Protein AF-A0A0F9C5R6-F1 (afdb_monomer)

pLDDT: mean 73.9, std 24.66, range [28.05, 98.75]

Radius of gyration: 18.44 Å; Cα contacts (8 Å, |Δi|>4): 341; chains: 1; bounding box: 48×43×57 Å

Structure (mmCIF, N/CA/C/O backbone):
data_AF-A0A0F9C5R6-F1
#
_entry.id   AF-A0A0F9C5R6-F1
#
loop_
_atom_site.group_PDB
_atom_site.id
_atom_site.type_symbol
_atom_site.label_atom_id
_atom_site.label_alt_id
_atom_site.label_comp_id
_atom_site.label_asym_id
_atom_site.label_entity_id
_atom_site.label_seq_id
_atom_site.pdbx_PDB_ins_code
_atom_site.Cartn_x
_atom_site.Cartn_y
_atom_site.Cartn_z
_atom_site.occupancy
_atom_site.B_iso_or_equiv
_atom_site.auth_seq_id
_atom_site.auth_comp_id
_atom_site.auth_asym_id
_atom_site.auth_atom_id
_atom_site.pdbx_PDB_model_num
ATOM 1 N N . MET A 1 1 ? -28.973 -25.805 12.019 1.00 33.94 1 MET A N 1
ATOM 2 C CA . MET A 1 1 ? -27.815 -26.012 11.126 1.00 33.94 1 MET A CA 1
ATOM 3 C C . MET A 1 1 ? -27.566 -24.690 10.442 1.00 33.94 1 MET A C 1
ATOM 5 O O . MET A 1 1 ? -28.522 -24.103 9.955 1.00 33.94 1 MET A O 1
ATOM 9 N N . GLU A 1 2 ? -26.349 -24.189 10.612 1.00 31.50 2 GLU A N 1
ATOM 10 C CA . GLU A 1 2 ? -25.954 -22.779 10.543 1.00 31.50 2 GLU A CA 1
ATOM 11 C C . GLU A 1 2 ? -26.221 -22.129 9.183 1.00 31.50 2 GLU A C 1
ATOM 13 O O . GLU A 1 2 ? -25.795 -22.620 8.142 1.00 31.50 2 GLU A O 1
ATOM 18 N N . SER A 1 3 ? -26.946 -21.013 9.240 1.00 28.05 3 SER A N 1
ATOM 19 C CA . SER A 1 3 ? -27.179 -20.069 8.156 1.00 28.05 3 SER A CA 1
ATOM 20 C C . SER A 1 3 ? -25.939 -19.206 7.941 1.00 28.05 3 SER A C 1
ATOM 22 O O . SER A 1 3 ? -25.400 -18.640 8.894 1.00 28.05 3 SER A O 1
ATOM 24 N N . ASP A 1 4 ? -25.520 -19.110 6.686 1.00 31.22 4 ASP A N 1
ATOM 25 C CA . ASP A 1 4 ? -24.384 -18.336 6.200 1.00 31.22 4 ASP A CA 1
ATOM 26 C C . ASP A 1 4 ? -24.541 -16.846 6.571 1.00 31.22 4 ASP A C 1
ATOM 28 O O . ASP A 1 4 ? -25.417 -16.149 6.062 1.00 31.22 4 ASP A O 1
ATOM 32 N N . LEU A 1 5 ? -23.719 -16.364 7.509 1.00 30.31 5 LEU A N 1
ATOM 33 C CA . LEU A 1 5 ? -23.790 -15.019 8.108 1.00 30.31 5 LEU A CA 1
ATOM 34 C C . LEU A 1 5 ? -23.382 -13.880 7.150 1.00 30.31 5 LEU A C 1
ATOM 36 O O . LEU A 1 5 ? -23.316 -12.728 7.569 1.00 30.31 5 LEU A O 1
ATOM 40 N N . TRP A 1 6 ? -23.104 -14.176 5.877 1.00 30.22 6 TRP A N 1
ATOM 41 C CA . TRP A 1 6 ? -22.517 -13.219 4.928 1.00 30.22 6 TRP A CA 1
ATOM 42 C C . TRP A 1 6 ? -23.307 -13.029 3.627 1.00 30.22 6 TRP A C 1
ATOM 44 O O . TRP A 1 6 ? -22.859 -12.294 2.748 1.00 30.22 6 TRP A O 1
ATOM 54 N N . ALA A 1 7 ? -24.490 -13.632 3.497 1.00 30.77 7 ALA A N 1
ATOM 55 C CA . ALA A 1 7 ? -25.357 -13.447 2.337 1.00 30.77 7 ALA A CA 1
ATOM 56 C C . ALA A 1 7 ? -26.602 -12.633 2.719 1.00 30.77 7 ALA A C 1
ATOM 58 O O . ALA A 1 7 ? -27.599 -13.183 3.180 1.00 30.77 7 ALA A O 1
ATOM 59 N N . ARG A 1 8 ? -26.561 -11.312 2.507 1.00 31.97 8 ARG A N 1
ATOM 60 C CA . ARG A 1 8 ? -27.783 -10.505 2.367 1.00 31.97 8 ARG A CA 1
ATOM 61 C C . ARG A 1 8 ? -27.918 -10.066 0.913 1.00 31.97 8 ARG A C 1
ATOM 63 O O . ARG A 1 8 ? -27.053 -9.372 0.379 1.00 31.97 8 ARG A O 1
ATOM 70 N N . GLU A 1 9 ? -28.967 -10.549 0.255 1.00 32.72 9 GLU A N 1
ATOM 71 C CA . GLU A 1 9 ? -29.261 -10.308 -1.164 1.00 32.72 9 GLU A CA 1
ATOM 72 C C . GLU A 1 9 ? -29.996 -8.978 -1.423 1.00 32.72 9 GLU A C 1
ATOM 74 O O . GLU A 1 9 ? -30.265 -8.652 -2.574 1.00 32.72 9 GLU A O 1
ATOM 79 N N . ASP A 1 10 ? -30.256 -8.175 -0.392 1.00 34.34 10 ASP A N 1
ATOM 80 C CA . ASP A 1 10 ? -31.165 -7.022 -0.419 1.00 34.34 10 ASP A CA 1
ATOM 81 C C . ASP A 1 10 ? -30.530 -5.684 0.028 1.00 34.34 10 ASP A C 1
ATOM 83 O O . ASP A 1 10 ? -31.220 -4.780 0.493 1.00 34.34 10 ASP A O 1
ATOM 87 N N . TRP A 1 11 ? -29.212 -5.510 -0.119 1.00 35.84 11 TRP A N 1
ATOM 88 C CA . TRP A 1 11 ? -28.539 -4.274 0.309 1.00 35.84 11 TRP A CA 1
ATOM 89 C C . TRP A 1 11 ? -28.773 -3.082 -0.648 1.00 35.84 11 TRP A C 1
ATOM 91 O O . TRP A 1 11 ? -28.330 -3.113 -1.796 1.00 35.84 11 TRP A O 1
ATOM 101 N N . THR A 1 12 ? -29.413 -2.005 -0.159 1.00 36.75 12 THR A N 1
ATOM 102 C CA . THR A 1 12 ? -29.768 -0.791 -0.935 1.00 36.75 12 THR A CA 1
ATOM 103 C C . THR A 1 12 ? -29.296 0.546 -0.301 1.00 36.75 12 THR A C 1
ATOM 105 O O . THR A 1 12 ? -30.108 1.447 -0.095 1.00 36.75 12 THR A O 1
ATOM 108 N N . GLY A 1 13 ? -27.986 0.705 -0.017 1.00 28.62 13 GLY A N 1
ATOM 109 C CA . GLY A 1 13 ? -27.303 1.988 0.336 1.00 28.62 13 GLY A CA 1
ATOM 110 C C . GLY A 1 13 ? -26.580 2.000 1.705 1.00 28.62 13 GLY A C 1
ATOM 111 O O . GLY A 1 13 ? -26.783 1.085 2.496 1.00 28.62 13 GLY A O 1
ATOM 112 N N . SER A 1 14 ? -25.733 2.965 2.113 1.00 36.50 14 SER A N 1
ATOM 113 C CA . SER A 1 14 ? -24.687 3.770 1.440 1.00 36.50 14 SER A CA 1
ATOM 114 C C . SER A 1 14 ? -23.377 3.586 2.251 1.00 36.50 14 SER A C 1
ATOM 116 O O . SER A 1 14 ? -23.425 3.367 3.462 1.00 36.50 14 SER A O 1
ATOM 118 N N . LEU A 1 15 ? -22.201 3.609 1.609 1.00 42.50 15 LEU A N 1
ATOM 119 C CA . LEU A 1 15 ? -20.919 3.171 2.198 1.00 42.50 15 LEU A CA 1
ATOM 120 C C . LEU A 1 15 ? -19.967 4.362 2.466 1.00 42.50 15 LEU A C 1
ATOM 122 O O . LEU A 1 15 ? -18.813 4.321 2.048 1.00 42.50 15 LEU A O 1
ATOM 126 N N . TRP A 1 16 ? -20.461 5.377 3.197 1.00 41.09 16 TRP A N 1
ATOM 127 C CA . TRP A 1 16 ? -19.772 6.613 3.656 1.00 41.09 16 TRP A CA 1
ATOM 128 C C . TRP A 1 16 ? -19.914 7.849 2.734 1.00 41.09 16 TRP A C 1
ATOM 130 O O . TRP A 1 16 ? -18.952 8.216 2.075 1.00 41.09 16 TRP A O 1
ATOM 140 N N . GLU A 1 17 ? -21.129 8.432 2.752 1.00 39.88 17 GLU A N 1
ATOM 141 C CA . GLU A 1 17 ? -21.649 9.742 2.261 1.00 39.88 17 GLU A CA 1
ATOM 142 C C . GLU A 1 17 ? -21.000 10.442 1.044 1.00 39.88 17 GLU A C 1
ATOM 144 O O . GLU A 1 17 ? -19.856 10.875 1.099 1.00 39.88 17 GLU A O 1
ATOM 149 N N . GLU A 1 18 ? -21.832 10.586 -0.004 1.00 41.97 18 GLU A N 1
ATOM 150 C CA . GLU A 1 18 ? -21.818 11.533 -1.141 1.00 41.97 18 GLU A CA 1
ATOM 151 C C . GLU A 1 18 ? -20.448 12.081 -1.578 1.00 41.97 18 GLU A C 1
ATOM 153 O O . GLU A 1 18 ? -20.203 13.283 -1.595 1.00 41.97 18 GLU A O 1
ATOM 158 N N . ASP A 1 19 ? -19.559 11.188 -2.021 1.00 41.94 19 ASP A N 1
ATOM 159 C CA . ASP A 1 19 ? -18.579 11.578 -3.033 1.00 41.94 19 ASP A CA 1
ATOM 160 C C . ASP A 1 19 ? -19.377 11.817 -4.331 1.00 41.94 19 ASP A C 1
ATOM 162 O O . ASP A 1 19 ? -19.822 10.849 -4.959 1.00 41.94 19 ASP A O 1
ATOM 166 N N . ASP A 1 20 ? -19.610 13.087 -4.688 1.00 41.38 20 ASP A N 1
ATOM 167 C CA . ASP A 1 20 ? -20.196 13.502 -5.968 1.00 41.38 20 ASP A CA 1
ATOM 168 C C . ASP A 1 20 ? -19.538 12.708 -7.101 1.00 41.38 20 ASP A C 1
ATOM 170 O O . ASP A 1 20 ? -18.356 12.877 -7.417 1.00 41.38 20 ASP A O 1
ATOM 174 N N . VAL A 1 21 ? -20.301 11.785 -7.684 1.00 42.06 21 VAL A N 1
ATOM 175 C CA . VAL A 1 21 ? -19.880 11.034 -8.862 1.00 42.06 21 VAL A CA 1
ATOM 176 C C . VAL A 1 21 ? -19.715 12.065 -9.977 1.00 42.06 21 VAL A C 1
ATOM 178 O O . VAL A 1 21 ? -20.698 12.734 -10.300 1.00 42.06 21 VAL A O 1
ATOM 181 N N . PRO A 1 22 ? -18.520 12.232 -10.574 1.00 40.84 22 PRO A N 1
ATOM 182 C CA . PRO A 1 22 ? -18.369 13.130 -11.708 1.00 40.84 22 PRO A CA 1
ATOM 183 C C . PRO A 1 22 ? -19.361 12.728 -12.804 1.00 40.84 22 PRO A C 1
ATOM 185 O O . PRO A 1 22 ? -19.425 11.549 -13.171 1.00 40.84 22 PRO A O 1
ATOM 188 N N . GLU A 1 23 ? -20.143 13.688 -13.307 1.00 38.47 23 GLU A N 1
ATOM 189 C CA . GLU A 1 23 ? -21.054 13.466 -14.434 1.00 38.47 23 GLU A CA 1
ATOM 190 C C . GLU A 1 23 ? -20.265 12.849 -15.603 1.00 38.47 23 GLU A C 1
ATOM 192 O O . GLU A 1 23 ? -19.333 13.462 -16.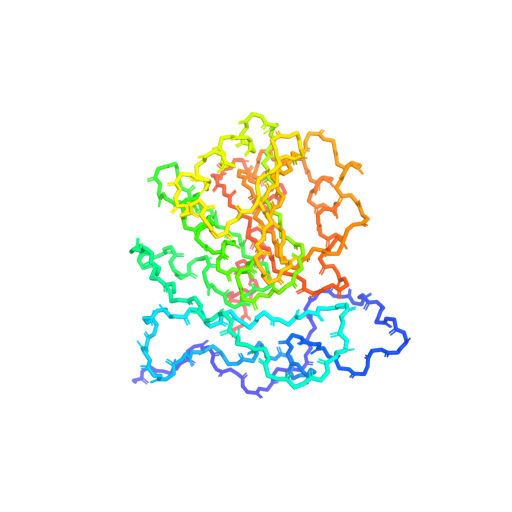122 1.00 38.47 23 GLU A O 1
ATOM 197 N N . GLY A 1 24 ? -20.605 11.612 -15.990 1.00 44.66 24 GLY A N 1
ATOM 198 C CA . GLY A 1 24 ? -19.985 10.913 -17.125 1.00 44.66 24 GLY A CA 1
ATOM 199 C C . GLY A 1 24 ? -19.494 9.482 -16.872 1.00 44.66 24 GLY A C 1
ATOM 200 O O . GLY A 1 24 ? -19.136 8.804 -17.831 1.00 44.66 24 GLY A O 1
ATOM 201 N N . PHE A 1 25 ? -19.502 8.980 -15.632 1.00 41.34 25 PHE A N 1
ATOM 202 C CA . PHE A 1 25 ? -19.203 7.568 -15.340 1.00 41.34 25 PHE A CA 1
ATOM 203 C C . PHE A 1 25 ? -20.489 6.773 -15.069 1.00 41.34 25 PHE A C 1
ATOM 205 O O . PHE A 1 25 ? -20.975 6.734 -13.940 1.00 41.34 25 PHE A O 1
ATOM 212 N N . GLU A 1 26 ? -21.039 6.124 -16.100 1.00 47.56 26 GLU A N 1
ATOM 213 C CA . GLU A 1 26 ? -22.299 5.367 -15.992 1.00 47.56 26 GLU A CA 1
ATOM 214 C C . GLU A 1 26 ? -22.159 4.049 -15.199 1.00 47.56 26 GLU A C 1
ATOM 216 O O . GLU A 1 26 ? -23.130 3.604 -14.586 1.00 47.56 26 GLU A O 1
ATOM 221 N N . THR A 1 27 ? -20.960 3.445 -15.117 1.00 47.03 27 THR A N 1
ATOM 222 C CA . THR A 1 27 ? -20.707 2.219 -14.330 1.00 47.03 27 THR A CA 1
ATOM 223 C C . THR A 1 27 ? -19.301 2.164 -13.704 1.00 47.03 27 THR A C 1
ATOM 225 O O . THR A 1 27 ? -18.331 2.758 -14.169 1.00 47.03 27 THR A O 1
ATOM 228 N N . CYS A 1 28 ? -19.177 1.450 -12.579 1.00 41.69 28 CYS A N 1
ATOM 229 C CA . CYS A 1 28 ? -17.911 1.248 -11.864 1.00 41.69 28 CYS A CA 1
ATOM 230 C C . CYS A 1 28 ? -17.023 0.217 -12.571 1.00 41.69 28 CYS A C 1
ATOM 232 O O . CYS A 1 28 ? -17.370 -0.954 -12.537 1.00 41.69 28 CYS A O 1
ATOM 234 N N . VAL A 1 29 ? -15.832 0.566 -13.062 1.00 43.31 29 VAL A N 1
ATOM 235 C CA . VAL A 1 29 ? -14.927 -0.396 -13.745 1.00 43.31 29 VAL A CA 1
ATOM 236 C C . VAL A 1 29 ? -14.467 -1.592 -12.889 1.00 43.31 29 VAL A C 1
ATOM 238 O O . VAL A 1 29 ? -13.982 -2.587 -13.414 1.00 43.31 29 VAL A O 1
ATOM 241 N N . VAL A 1 30 ? -14.618 -1.518 -11.561 1.00 39.62 30 VAL A N 1
ATOM 242 C CA . VAL A 1 30 ? -14.194 -2.569 -10.613 1.00 39.62 30 VAL A CA 1
ATOM 243 C C . VAL A 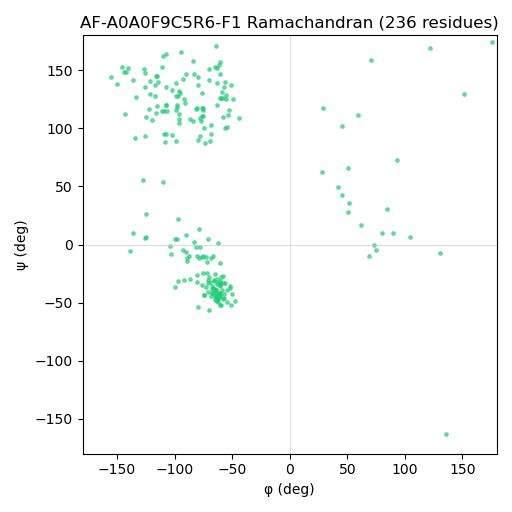1 30 ? -15.314 -3.572 -10.305 1.00 39.62 30 VAL A C 1
ATOM 245 O O . VAL A 1 30 ? -15.046 -4.739 -10.017 1.00 39.62 30 VAL A O 1
ATOM 248 N N . CYS A 1 31 ? -16.574 -3.133 -10.336 1.00 43.38 31 CYS A N 1
ATOM 249 C CA . CYS A 1 31 ? -17.739 -3.982 -10.055 1.00 43.38 31 CYS A CA 1
ATOM 250 C C . CYS A 1 31 ? -18.783 -3.997 -11.178 1.00 43.38 31 CYS A C 1
ATOM 252 O O . CYS A 1 31 ? -19.868 -4.528 -10.978 1.00 43.38 31 CYS A O 1
ATOM 254 N N . ASP A 1 32 ? -18.489 -3.373 -12.314 1.00 46.94 32 ASP A N 1
ATOM 255 C CA . ASP A 1 32 ? -19.406 -3.082 -13.421 1.00 46.94 32 ASP A CA 1
ATOM 256 C C . ASP A 1 32 ? -20.769 -2.518 -12.970 1.00 46.94 32 ASP A C 1
ATOM 258 O O . ASP A 1 32 ? -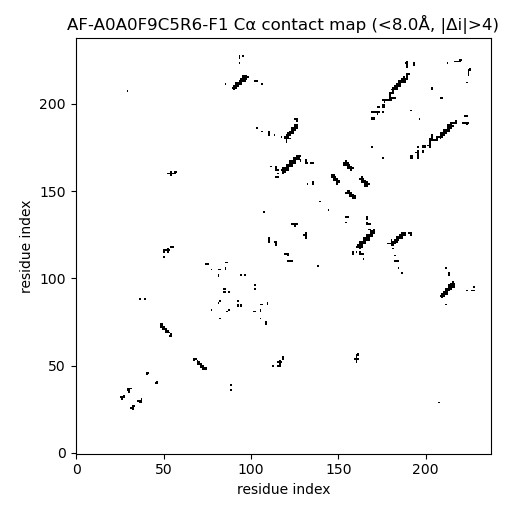21.838 -2.959 -13.371 1.00 46.94 32 ASP A O 1
ATOM 262 N N . GLY A 1 33 ? -20.751 -1.597 -12.002 1.00 40.88 33 GLY A N 1
ATOM 263 C CA . GLY A 1 33 ? -21.975 -0.997 -11.447 1.00 40.88 33 GLY A CA 1
ATOM 264 C C . GLY A 1 33 ? -22.813 -1.906 -10.533 1.00 40.88 33 GLY A C 1
ATOM 265 O O . GLY A 1 33 ? -23.797 -1.444 -9.966 1.00 40.88 33 GLY A O 1
ATOM 266 N N . THR A 1 34 ? -22.406 -3.157 -10.296 1.00 46.41 34 THR A N 1
ATOM 267 C CA . THR A 1 34 ? -23.175 -4.120 -9.476 1.00 46.41 34 THR A CA 1
ATOM 268 C C . THR A 1 34 ? -23.044 -3.923 -7.962 1.00 46.41 34 THR A C 1
ATOM 270 O O . THR A 1 34 ? -23.735 -4.579 -7.185 1.00 46.41 34 THR A O 1
ATOM 273 N N . GLY A 1 35 ? -22.103 -3.090 -7.506 1.00 36.03 35 GLY A N 1
ATOM 274 C CA . GLY A 1 35 ? -21.791 -2.926 -6.079 1.00 36.03 35 GLY A CA 1
ATOM 275 C C . GLY A 1 35 ? -21.117 -4.141 -5.416 1.00 36.03 35 GLY A C 1
ATOM 276 O O . GLY A 1 35 ? -20.597 -4.013 -4.309 1.00 36.03 35 GLY A O 1
ATOM 277 N N . ARG A 1 36 ? -21.041 -5.298 -6.089 1.00 35.41 36 ARG A N 1
ATOM 278 C CA . ARG A 1 36 ? -20.282 -6.480 -5.658 1.00 35.41 36 ARG A CA 1
ATOM 279 C C . ARG A 1 36 ? -18.951 -6.506 -6.402 1.00 35.41 36 ARG A C 1
ATOM 281 O O . ARG A 1 36 ? -18.938 -6.440 -7.625 1.00 35.41 36 ARG A O 1
ATOM 288 N N . LEU A 1 37 ? -17.821 -6.632 -5.699 1.00 37.22 37 LEU A N 1
ATOM 289 C CA . LEU A 1 37 ? -16.572 -7.026 -6.367 1.00 37.22 37 LEU A CA 1
ATOM 290 C C . LEU A 1 37 ? -16.868 -8.262 -7.218 1.00 37.22 37 LEU A C 1
ATOM 292 O O . LEU A 1 37 ? -17.423 -9.227 -6.689 1.00 37.22 37 LEU A O 1
ATOM 296 N N . LEU A 1 38 ? -16.552 -8.199 -8.515 1.00 40.44 38 LEU A N 1
ATOM 297 C CA . LEU A 1 38 ? -16.816 -9.279 -9.462 1.00 40.44 38 LEU A CA 1
ATOM 298 C C . LEU A 1 38 ? -16.181 -10.577 -8.924 1.00 40.44 38 LEU A C 1
ATOM 300 O O . LEU A 1 38 ? -14.970 -10.762 -8.955 1.00 40.44 38 LEU A O 1
ATOM 304 N N . ALA A 1 39 ? -17.048 -11.415 -8.349 1.00 42.88 39 ALA A N 1
ATOM 305 C CA . ALA A 1 39 ? -16.859 -12.760 -7.811 1.00 42.88 39 ALA A CA 1
ATOM 306 C C . ALA A 1 39 ? -15.623 -13.022 -6.916 1.00 42.88 39 ALA A C 1
ATOM 308 O O . ALA A 1 39 ? -14.528 -13.367 -7.363 1.00 42.88 39 ALA A O 1
ATOM 309 N N . ALA A 1 40 ? -15.860 -13.057 -5.602 1.00 45.84 40 ALA A N 1
ATOM 310 C CA . ALA A 1 40 ? -15.007 -13.747 -4.640 1.00 45.84 40 ALA A CA 1
ATOM 311 C C . ALA A 1 40 ? -15.167 -15.286 -4.740 1.00 45.84 40 ALA A C 1
ATOM 313 O O . ALA A 1 40 ? -15.984 -15.863 -4.038 1.00 45.84 40 ALA A O 1
ATOM 314 N N . GLN A 1 41 ? -14.392 -15.932 -5.624 1.00 37.16 41 GLN A N 1
ATOM 315 C CA . GLN A 1 41 ? -13.743 -17.264 -5.517 1.00 37.16 41 GLN A CA 1
ATOM 316 C C . GLN A 1 41 ? -13.568 -17.904 -6.901 1.00 37.16 41 GLN A C 1
ATOM 318 O O . GLN A 1 41 ? -14.519 -18.069 -7.655 1.00 37.16 41 GLN A O 1
ATOM 323 N N . CYS A 1 42 ? -12.347 -18.359 -7.205 1.00 33.66 42 CYS A N 1
ATOM 324 C CA . CYS A 1 42 ? -12.083 -19.203 -8.368 1.00 33.66 42 CYS A CA 1
ATOM 325 C C . CYS A 1 42 ? -12.586 -20.642 -8.102 1.00 33.66 42 CYS A C 1
ATOM 327 O O . CYS A 1 42 ? -12.016 -21.331 -7.244 1.00 33.66 42 CYS A O 1
ATOM 329 N N . PRO A 1 43 ? -13.583 -21.150 -8.851 1.00 33.78 43 PRO A N 1
ATOM 330 C CA . PRO A 1 43 ? -14.111 -22.508 -8.679 1.00 33.78 43 PRO A CA 1
ATOM 331 C C . PRO A 1 43 ? -13.149 -23.590 -9.193 1.00 33.78 43 PRO A C 1
ATOM 333 O O . PRO A 1 43 ? -13.329 -24.771 -8.916 1.00 33.78 43 PRO A O 1
ATOM 336 N N . MET A 1 44 ? -12.101 -23.189 -9.912 1.00 28.33 44 MET A N 1
ATOM 337 C CA . MET A 1 44 ? -11.137 -24.095 -10.530 1.00 28.33 44 MET A CA 1
ATOM 338 C C . MET A 1 44 ? -9.959 -24.450 -9.608 1.00 28.33 44 MET A C 1
ATOM 340 O O . MET A 1 44 ? -9.216 -25.378 -9.908 1.00 28.33 44 MET A O 1
ATOM 344 N N . CYS A 1 45 ? -9.781 -23.751 -8.478 1.00 37.34 45 CYS A N 1
ATOM 345 C CA . CYS A 1 45 ? -8.671 -24.032 -7.559 1.00 37.34 45 CYS A CA 1
ATOM 346 C C . CYS A 1 45 ? -9.007 -23.986 -6.056 1.00 37.34 45 CYS A C 1
ATOM 348 O O . CYS A 1 45 ? -8.134 -24.276 -5.241 1.00 37.34 45 CYS A O 1
ATOM 350 N N . ARG A 1 46 ? -10.224 -23.588 -5.651 1.00 41.97 46 ARG A N 1
ATOM 351 C CA . ARG A 1 46 ? -10.598 -23.352 -4.234 1.00 41.97 46 ARG A CA 1
ATOM 352 C C . ARG A 1 46 ? -9.623 -22.440 -3.457 1.00 41.97 46 ARG A C 1
ATOM 354 O O . ARG A 1 46 ? -9.488 -22.570 -2.245 1.00 41.97 46 ARG A O 1
ATOM 361 N N . GLY A 1 47 ? -8.923 -21.529 -4.138 1.00 41.62 47 GLY A N 1
ATOM 362 C CA . GLY A 1 47 ? -7.944 -20.618 -3.523 1.00 41.62 47 GLY A CA 1
ATOM 363 C C . GLY A 1 47 ? -6.465 -20.957 -3.760 1.00 41.62 47 GLY A C 1
ATOM 364 O O . GLY A 1 47 ? -5.598 -20.275 -3.215 1.00 41.62 47 GLY A O 1
ATOM 365 N N . TRP A 1 48 ? -6.142 -21.947 -4.595 1.00 33.91 48 TRP A N 1
ATOM 366 C CA . TRP A 1 48 ? -4.769 -22.193 -5.054 1.00 33.91 48 TRP A CA 1
ATOM 367 C C . TRP A 1 48 ? -4.412 -21.224 -6.188 1.00 33.91 48 TRP A C 1
ATOM 369 O O . TRP A 1 48 ? -4.712 -21.449 -7.358 1.00 33.91 48 TRP A O 1
ATOM 379 N N . GLY A 1 49 ? -3.871 -20.072 -5.794 1.00 38.22 49 GLY A N 1
ATOM 380 C CA . GLY A 1 49 ? -3.640 -18.913 -6.649 1.00 38.22 49 GLY A CA 1
ATOM 381 C C . GLY A 1 49 ? -2.808 -19.196 -7.900 1.00 38.22 49 GLY A C 1
ATOM 382 O O . GLY A 1 49 ? -1.664 -19.632 -7.818 1.00 38.22 49 GLY A O 1
ATOM 383 N N . VAL A 1 50 ? -3.390 -18.835 -9.039 1.00 32.47 50 VAL A N 1
ATOM 384 C CA . VAL A 1 50 ? -2.696 -18.405 -10.253 1.00 32.47 50 VAL A CA 1
ATOM 385 C C . VAL A 1 50 ? -3.289 -17.040 -10.578 1.00 32.47 50 VAL A C 1
ATOM 387 O O . VAL A 1 50 ? -4.465 -16.942 -10.925 1.00 32.47 50 VAL A O 1
ATOM 390 N N . ALA A 1 51 ? -2.510 -15.974 -10.400 1.00 38.34 51 ALA A N 1
ATOM 391 C CA . ALA A 1 51 ? -2.875 -14.666 -10.926 1.00 38.34 51 ALA A CA 1
ATOM 392 C C . ALA A 1 51 ? -2.585 -14.694 -12.431 1.00 38.34 51 ALA A C 1
ATOM 394 O O . ALA A 1 51 ? -1.423 -14.705 -12.832 1.00 38.34 51 ALA A O 1
ATOM 395 N N . ARG A 1 52 ? -3.625 -14.769 -13.271 1.00 34.53 52 ARG A N 1
ATOM 396 C CA . ARG A 1 52 ? -3.482 -14.468 -14.700 1.00 34.53 52 ARG A CA 1
ATOM 397 C C . ARG A 1 52 ? -3.361 -12.951 -14.818 1.00 34.53 52 ARG A C 1
ATOM 399 O O . ARG A 1 52 ? -4.354 -12.246 -14.701 1.00 34.53 52 ARG A O 1
ATOM 406 N N . ALA A 1 53 ? -2.135 -12.475 -14.976 1.00 38.53 53 ALA A N 1
ATOM 407 C CA . ALA A 1 53 ? -1.852 -11.106 -15.367 1.00 38.53 53 ALA A CA 1
ATOM 408 C C . ALA A 1 53 ? -2.138 -10.971 -16.867 1.00 38.53 53 ALA A C 1
ATOM 410 O O . ALA A 1 53 ? -1.427 -11.572 -17.673 1.00 38.53 53 ALA A O 1
ATOM 411 N N . THR A 1 54 ? -3.183 -10.239 -17.250 1.00 34.50 54 THR A N 1
ATOM 412 C CA . THR A 1 54 ? -3.323 -9.766 -18.631 1.00 34.50 54 THR A CA 1
ATOM 413 C C . THR A 1 54 ? -2.455 -8.517 -18.753 1.00 34.50 54 THR A C 1
ATOM 415 O O . THR A 1 54 ? -2.644 -7.549 -18.018 1.00 34.50 54 THR A O 1
ATOM 418 N N . VAL A 1 55 ? -1.438 -8.583 -19.607 1.00 37.28 55 VAL A N 1
ATOM 419 C CA . VAL A 1 55 ? -0.669 -7.420 -20.056 1.00 37.28 55 VAL A CA 1
ATOM 420 C C . VAL A 1 55 ? -1.559 -6.754 -21.102 1.00 37.28 55 VAL A C 1
ATOM 422 O O . VAL A 1 55 ? -1.583 -7.219 -22.233 1.00 37.28 55 VAL A O 1
ATOM 425 N N . ASP A 1 56 ? -2.378 -5.783 -20.702 1.00 32.34 56 ASP A N 1
ATOM 426 C CA . ASP A 1 56 ? -3.059 -4.919 -21.670 1.00 32.34 56 ASP A CA 1
ATOM 427 C C . ASP A 1 56 ? -2.260 -3.619 -21.763 1.00 32.34 56 ASP A C 1
ATOM 429 O O . ASP A 1 56 ? -2.112 -2.881 -20.782 1.00 32.34 56 ASP A O 1
ATOM 433 N N . ASP A 1 57 ? -1.709 -3.374 -22.948 1.00 34.03 57 ASP A N 1
ATOM 434 C CA . ASP A 1 57 ? -0.983 -2.163 -23.295 1.00 34.03 57 ASP A CA 1
ATOM 435 C C . ASP A 1 57 ? -1.945 -0.978 -23.341 1.00 34.03 57 ASP A C 1
ATOM 437 O O . ASP A 1 57 ? -2.591 -0.682 -24.344 1.00 34.03 57 ASP A O 1
ATOM 441 N N . PHE A 1 58 ? -2.017 -0.256 -22.226 1.00 39.50 58 PHE A N 1
ATOM 442 C CA . PHE A 1 58 ? -2.870 0.919 -22.040 1.00 39.50 58 PHE A CA 1
ATOM 443 C C . PHE A 1 58 ? -2.549 2.096 -22.995 1.00 39.50 58 PHE A C 1
ATOM 445 O O . PHE A 1 58 ? -3.210 3.127 -22.928 1.00 39.50 58 PHE A O 1
ATOM 452 N N . TRP A 1 59 ? -1.574 1.972 -23.908 1.00 33.75 59 TRP A N 1
ATOM 453 C CA . TRP A 1 59 ? -1.225 3.034 -24.861 1.00 33.75 59 TRP A CA 1
ATOM 454 C C . TRP A 1 59 ? -0.978 2.630 -26.318 1.00 33.75 59 TRP A C 1
ATOM 456 O O . TRP A 1 59 ? -0.554 3.507 -27.069 1.00 33.75 59 TRP A O 1
ATOM 466 N N . GLN A 1 60 ? -1.255 1.405 -26.783 1.00 33.69 60 GLN A N 1
ATOM 467 C CA . GLN A 1 60 ? -1.164 1.116 -28.227 1.00 33.69 60 GLN A CA 1
ATOM 468 C C . GLN A 1 60 ? -2.252 0.151 -28.697 1.00 33.69 60 GLN A C 1
ATOM 470 O O . GLN A 1 60 ? -2.253 -1.029 -28.378 1.00 33.69 60 GLN A O 1
ATOM 475 N N . ALA A 1 61 ? -3.169 0.674 -29.512 1.00 41.59 61 ALA A N 1
ATOM 476 C CA . ALA A 1 61 ? -3.886 -0.143 -30.473 1.00 41.59 61 ALA A CA 1
ATOM 477 C C . ALA A 1 61 ? -2.930 -0.429 -31.640 1.00 41.59 61 ALA A C 1
ATOM 479 O O . ALA A 1 61 ? -2.600 0.482 -32.400 1.00 41.59 61 ALA A O 1
ATOM 480 N N . SER A 1 62 ? -2.499 -1.677 -31.786 1.00 34.94 62 SER A N 1
ATOM 481 C CA . SER A 1 62 ? -2.046 -2.203 -33.071 1.00 34.94 62 SER A CA 1
ATOM 482 C C . SER A 1 62 ? -2.321 -3.696 -33.156 1.00 34.94 62 SER A C 1
ATOM 484 O O . SER A 1 62 ? -2.170 -4.432 -32.185 1.00 34.94 62 SER A O 1
ATOM 486 N N . ASP A 1 63 ? -2.788 -4.077 -34.336 1.00 37.00 63 ASP A N 1
ATOM 487 C CA . ASP A 1 63 ? -3.316 -5.374 -34.718 1.00 37.00 63 ASP A CA 1
ATOM 488 C C . ASP A 1 63 ? -2.327 -6.548 -34.605 1.00 37.00 63 ASP A C 1
ATOM 490 O O . ASP A 1 63 ? -1.121 -6.393 -34.766 1.00 37.00 63 ASP A O 1
ATOM 494 N N . GLU A 1 64 ? -2.935 -7.726 -34.424 1.00 45.06 64 GLU A N 1
ATOM 495 C CA . GLU A 1 64 ? -2.497 -9.070 -34.827 1.00 45.06 64 GLU A CA 1
ATOM 496 C C . GLU A 1 64 ? -1.153 -9.618 -34.283 1.00 45.06 64 GLU A C 1
ATOM 498 O O . GLU A 1 64 ? -0.059 -9.280 -34.718 1.00 45.06 64 GLU A O 1
ATOM 503 N N . ASP A 1 65 ? -1.300 -10.638 -33.422 1.00 41.62 65 ASP A N 1
ATOM 504 C CA . ASP A 1 65 ? -0.320 -11.701 -33.126 1.00 41.62 65 ASP A CA 1
ATOM 505 C C . ASP A 1 65 ? 0.779 -11.440 -32.071 1.00 41.62 65 ASP A C 1
ATOM 507 O O . ASP A 1 65 ? 1.850 -12.049 -32.095 1.00 41.62 65 ASP A O 1
ATOM 511 N N . GLU A 1 66 ? 0.504 -10.620 -31.051 1.00 41.38 66 GLU A N 1
ATOM 512 C CA . GLU A 1 66 ? 1.392 -10.529 -29.885 1.00 41.38 66 GLU A CA 1
ATOM 513 C C . GLU A 1 66 ? 1.166 -11.677 -28.890 1.00 41.38 66 GLU A C 1
ATOM 515 O O . GLU A 1 66 ? 0.105 -11.852 -28.277 1.00 41.38 66 GLU A O 1
ATOM 520 N N . SER A 1 67 ? 2.212 -12.483 -28.705 1.00 41.62 67 SER A N 1
ATOM 521 C CA . SER A 1 67 ? 2.283 -13.526 -27.692 1.00 41.62 67 SER A CA 1
ATOM 522 C C . SER A 1 67 ? 2.038 -12.927 -26.304 1.00 41.62 67 SER A C 1
ATOM 524 O O . SER A 1 67 ? 2.940 -12.357 -25.689 1.00 41.62 67 SER A O 1
ATOM 526 N N . LYS A 1 68 ? 0.813 -13.072 -25.791 1.00 49.19 68 LYS A N 1
ATOM 527 C CA . LYS A 1 68 ? 0.460 -12.692 -24.419 1.00 49.19 68 LYS A CA 1
ATOM 528 C C . LYS A 1 68 ? 1.439 -13.374 -23.466 1.00 49.19 68 LYS A C 1
ATOM 530 O O . LYS A 1 68 ? 1.424 -14.599 -23.335 1.00 49.19 68 LYS A O 1
ATOM 535 N N . ASN A 1 69 ? 2.298 -12.596 -22.812 1.00 52.53 69 ASN A N 1
ATOM 536 C CA . ASN A 1 69 ? 3.270 -13.120 -21.856 1.00 52.53 69 ASN A CA 1
ATOM 537 C C . ASN A 1 69 ? 2.535 -13.620 -20.605 1.00 52.53 69 ASN A C 1
ATOM 539 O O . ASN A 1 69 ? 2.298 -12.881 -19.651 1.00 52.53 69 ASN A O 1
ATOM 543 N N . VAL A 1 70 ? 2.139 -14.894 -20.614 1.00 59.50 70 VAL A N 1
ATOM 544 C CA . VAL A 1 70 ? 1.484 -15.540 -19.475 1.00 59.50 70 VAL A CA 1
ATOM 545 C C . VAL A 1 70 ? 2.542 -15.902 -18.436 1.00 59.50 70 VAL A C 1
ATOM 547 O O . VAL A 1 70 ? 3.320 -16.837 -18.619 1.00 59.50 70 VAL A O 1
ATOM 550 N N . VAL A 1 71 ? 2.547 -15.191 -17.308 1.00 62.22 71 VAL A N 1
ATOM 551 C CA . VAL A 1 71 ? 3.401 -15.525 -16.160 1.00 62.22 71 VAL A CA 1
ATOM 552 C C . VAL A 1 71 ? 2.638 -16.447 -15.212 1.00 62.22 71 VAL A C 1
ATOM 554 O O . VAL A 1 71 ? 1.556 -16.113 -14.732 1.00 62.22 71 VAL A O 1
ATOM 557 N N . THR A 1 72 ? 3.214 -17.611 -14.902 1.00 67.38 72 THR A N 1
ATOM 558 C CA . THR A 1 72 ? 2.683 -18.489 -13.849 1.00 67.38 72 THR A CA 1
ATOM 559 C C . THR A 1 72 ? 3.262 -18.066 -12.504 1.00 67.38 72 THR A C 1
ATOM 561 O O . THR A 1 72 ? 4.442 -18.273 -12.227 1.00 67.38 72 THR A O 1
ATOM 564 N N . TYR A 1 73 ? 2.429 -17.457 -11.662 1.00 68.50 73 TYR A N 1
ATOM 565 C CA . TYR A 1 73 ? 2.800 -17.046 -10.311 1.00 68.50 73 TYR A CA 1
ATOM 566 C C . TYR A 1 73 ? 2.349 -18.081 -9.276 1.00 68.50 73 TYR A C 1
ATOM 568 O O . TYR A 1 73 ? 1.154 -18.320 -9.113 1.00 68.50 73 TYR A O 1
ATOM 576 N N . HIS A 1 74 ? 3.305 -18.643 -8.534 1.00 70.56 74 HIS A N 1
ATOM 577 C CA . HIS A 1 74 ? 3.024 -19.464 -7.359 1.00 70.56 74 HIS A CA 1
ATOM 578 C C . HIS A 1 74 ? 3.124 -18.605 -6.099 1.00 70.56 74 HIS A C 1
ATOM 580 O O . HIS A 1 74 ? 4.220 -18.226 -5.675 1.00 70.56 74 HIS A O 1
ATOM 586 N N . ARG A 1 75 ? 1.972 -18.309 -5.487 1.00 79.62 75 ARG A N 1
ATOM 587 C CA . ARG A 1 75 ? 1.916 -17.578 -4.217 1.00 79.62 75 ARG A CA 1
ATOM 588 C C . ARG A 1 75 ? 2.697 -18.344 -3.138 1.00 79.62 75 ARG A C 1
ATOM 590 O O . ARG A 1 75 ? 2.449 -19.539 -2.959 1.00 79.62 75 ARG A O 1
ATOM 597 N N . PRO A 1 76 ? 3.592 -17.689 -2.376 1.00 75.25 76 PRO A N 1
ATOM 598 C CA . PRO A 1 76 ? 4.214 -18.326 -1.224 1.00 75.25 76 PRO A CA 1
ATOM 599 C C . PRO A 1 76 ? 3.152 -18.676 -0.179 1.00 75.25 76 PRO A C 1
ATOM 601 O O . PRO A 1 76 ? 2.125 -18.008 -0.065 1.00 75.25 76 PRO A O 1
ATOM 604 N N . TRP A 1 77 ? 3.407 -19.710 0.619 1.00 81.44 77 TRP A N 1
ATOM 605 C CA . TRP A 1 77 ? 2.468 -20.088 1.669 1.00 81.44 77 TRP A CA 1
ATOM 606 C C . TRP A 1 77 ? 2.235 -18.922 2.641 1.00 81.44 77 TRP A C 1
ATOM 608 O O . TRP A 1 77 ? 3.182 -18.358 3.196 1.00 81.44 77 TRP A O 1
ATOM 618 N N . LEU A 1 78 ? 0.964 -18.577 2.842 1.00 73.50 78 LEU A N 1
ATOM 619 C CA . LEU A 1 78 ? 0.514 -17.602 3.825 1.00 73.50 78 LEU A CA 1
ATOM 620 C C . LEU A 1 78 ? -0.325 -18.315 4.878 1.00 73.50 78 LEU A C 1
ATOM 622 O O . LEU A 1 78 ? -1.137 -19.188 4.571 1.00 73.50 78 LEU A O 1
ATOM 626 N N . TYR A 1 79 ? -0.139 -17.917 6.130 1.00 75.69 79 TYR A N 1
ATOM 627 C CA . TYR A 1 79 ? -0.921 -18.445 7.238 1.00 75.69 79 TYR A CA 1
ATOM 628 C C . TYR A 1 79 ? -2.409 -18.080 7.048 1.00 75.69 79 TYR A C 1
ATOM 630 O O . TYR A 1 79 ? -2.678 -16.934 6.689 1.00 75.69 79 TYR A O 1
ATOM 638 N N . PRO A 1 80 ? -3.389 -18.968 7.321 1.00 79.94 80 PRO A N 1
ATOM 639 C CA . PRO A 1 80 ? -4.805 -18.694 7.047 1.00 79.94 80 PRO A CA 1
ATOM 640 C C . PRO A 1 80 ? -5.323 -17.353 7.579 1.00 79.94 80 PRO A C 1
ATOM 642 O O . PRO A 1 80 ? -5.919 -16.595 6.829 1.00 79.94 80 PRO A O 1
ATOM 645 N N . LYS A 1 81 ? -4.962 -16.954 8.807 1.00 80.06 81 LYS A N 1
ATOM 646 C CA . LYS A 1 81 ? -5.382 -15.640 9.336 1.00 80.06 81 LYS A CA 1
ATOM 647 C C . LYS A 1 81 ? -4.794 -14.449 8.570 1.00 80.06 81 LYS A C 1
ATOM 649 O O . LYS A 1 81 ? -5.360 -13.364 8.608 1.00 80.06 81 LYS A O 1
ATOM 654 N N . GLN A 1 82 ? -3.644 -14.618 7.911 1.00 76.19 82 GLN A N 1
ATOM 655 C CA . GLN A 1 82 ? -3.101 -13.598 7.008 1.00 76.19 82 GLN A CA 1
ATOM 656 C C . GLN A 1 82 ? -3.937 -13.516 5.734 1.00 76.19 82 GLN A C 1
ATOM 658 O O . GLN A 1 82 ? -4.192 -12.411 5.269 1.00 76.19 82 GLN A O 1
ATOM 663 N N . LEU A 1 83 ? -4.370 -14.658 5.189 1.00 78.62 83 LEU A N 1
ATOM 664 C CA . LEU A 1 83 ? -5.270 -14.688 4.037 1.00 78.62 83 LEU A CA 1
ATOM 665 C C . LEU A 1 83 ? -6.585 -13.987 4.377 1.00 78.62 83 LEU A C 1
ATOM 667 O O . LEU A 1 83 ? -6.940 -13.033 3.695 1.00 78.62 83 LEU A O 1
ATOM 671 N N . ASP A 1 84 ? -7.223 -14.364 5.482 1.00 79.75 84 ASP A N 1
ATOM 672 C CA . ASP A 1 84 ? -8.509 -13.792 5.892 1.00 79.75 84 ASP A CA 1
ATOM 673 C C . ASP A 1 84 ? -8.415 -12.274 6.122 1.00 79.75 84 ASP A C 1
ATOM 675 O O . ASP A 1 84 ? -9.244 -11.504 5.638 1.00 79.75 84 ASP A O 1
ATOM 679 N N . ALA A 1 85 ? -7.367 -11.818 6.818 1.00 83.50 85 ALA A N 1
ATOM 680 C CA . ALA A 1 85 ? -7.215 -10.406 7.159 1.00 83.50 85 ALA A CA 1
ATOM 681 C C . ALA A 1 85 ? -6.762 -9.528 5.977 1.00 83.50 85 ALA A C 1
ATOM 683 O O . ALA A 1 85 ? -7.138 -8.359 5.900 1.00 83.50 85 ALA A O 1
ATOM 684 N N . ILE A 1 86 ? -5.923 -10.049 5.074 1.00 87.69 86 ILE A N 1
ATOM 685 C CA . ILE A 1 86 ? -5.279 -9.252 4.013 1.00 87.69 86 ILE A CA 1
ATOM 686 C C . ILE A 1 86 ? -6.010 -9.407 2.674 1.00 87.69 86 ILE A C 1
ATOM 688 O O . ILE A 1 86 ? -6.137 -8.439 1.926 1.00 87.69 86 ILE A O 1
ATOM 692 N N . PHE A 1 87 ? -6.530 -10.590 2.356 1.00 87.50 87 PHE A N 1
ATOM 693 C CA . PHE A 1 87 ? -7.172 -10.889 1.069 1.00 87.50 87 PHE A CA 1
ATOM 694 C C . PHE A 1 87 ? -8.701 -10.766 1.126 1.00 87.50 87 PHE A C 1
ATOM 696 O O . PHE A 1 87 ? -9.404 -11.298 0.273 1.00 87.50 87 PHE A O 1
ATOM 703 N N . THR A 1 88 ? -9.215 -10.016 2.102 1.00 82.69 88 THR A N 1
ATOM 704 C CA . THR A 1 88 ? -10.632 -9.644 2.188 1.00 82.69 88 THR A CA 1
ATOM 705 C C . THR A 1 88 ? -11.093 -8.824 0.969 1.00 82.69 88 THR A C 1
ATOM 707 O O . THR A 1 88 ? -10.318 -8.017 0.448 1.00 82.69 88 THR A O 1
ATOM 710 N N . PRO A 1 89 ? -12.353 -8.962 0.518 1.00 79.12 89 PRO A N 1
ATOM 711 C CA . PRO A 1 89 ? -12.925 -8.093 -0.511 1.00 79.12 89 PRO A CA 1
ATOM 712 C C . PRO A 1 89 ? -13.140 -6.642 -0.040 1.00 79.12 89 PRO A C 1
ATOM 714 O O . PRO A 1 89 ? -13.399 -5.768 -0.858 1.00 79.12 89 PRO A O 1
ATOM 717 N N . ALA A 1 90 ? -13.030 -6.334 1.255 1.00 81.62 90 ALA A N 1
ATOM 718 C CA . ALA A 1 90 ? -13.257 -4.972 1.737 1.00 81.62 90 ALA A CA 1
ATOM 719 C C . ALA A 1 90 ? -12.336 -3.941 1.047 1.00 81.62 90 ALA A C 1
ATOM 721 O O . ALA A 1 90 ? -11.119 -4.160 0.917 1.00 81.62 90 ALA A O 1
ATOM 722 N N . ARG A 1 91 ? -12.916 -2.791 0.651 1.00 83.50 91 ARG A N 1
ATOM 723 C CA . ARG A 1 91 ? -12.179 -1.685 0.010 1.00 83.50 91 ARG A CA 1
ATOM 724 C C . ARG A 1 91 ? -11.008 -1.252 0.882 1.00 83.50 91 ARG A C 1
ATOM 726 O O . ARG A 1 91 ? -9.869 -1.222 0.424 1.00 83.50 91 ARG A O 1
ATOM 733 N N . TYR A 1 92 ? -11.277 -1.022 2.163 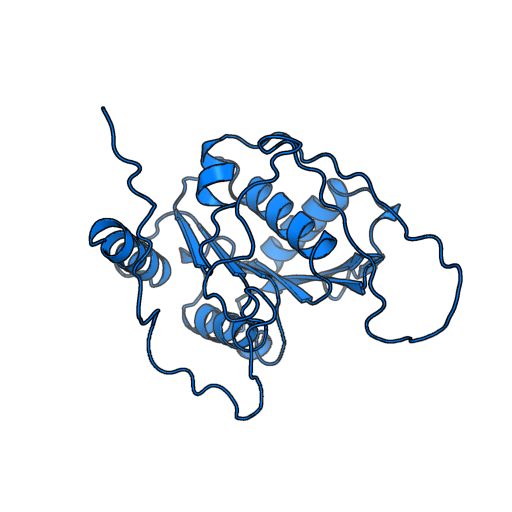1.00 91.38 92 TYR A N 1
ATOM 734 C CA . TYR A 1 92 ? -10.269 -0.738 3.176 1.00 91.38 92 TYR A CA 1
ATOM 735 C C . TYR A 1 92 ? -10.281 -1.843 4.224 1.00 91.38 92 TYR A C 1
ATOM 737 O O . TYR A 1 92 ? -11.327 -2.159 4.783 1.00 91.38 92 TYR A O 1
ATOM 745 N N . ALA A 1 93 ? -9.113 -2.420 4.499 1.00 91.56 93 ALA A N 1
ATOM 746 C CA . ALA A 1 93 ? -8.945 -3.374 5.586 1.00 91.56 93 ALA A CA 1
ATOM 747 C C . ALA A 1 93 ? -7.880 -2.865 6.554 1.00 91.56 93 ALA A C 1
ATOM 749 O O . ALA A 1 93 ? -6.778 -2.494 6.136 1.00 91.56 93 ALA A O 1
ATOM 750 N N . ILE A 1 94 ? -8.218 -2.860 7.843 1.00 94.62 94 ILE A N 1
ATOM 751 C CA . ILE A 1 94 ? -7.315 -2.469 8.920 1.00 94.62 94 ILE A CA 1
ATOM 752 C C . ILE A 1 94 ? -6.895 -3.730 9.674 1.00 94.62 94 ILE A C 1
ATOM 754 O O . ILE A 1 94 ? -7.718 -4.405 10.286 1.00 94.62 94 ILE A O 1
ATOM 758 N N . VAL A 1 95 ? -5.607 -4.060 9.612 1.00 93.06 95 VAL A N 1
ATOM 759 C CA . VAL A 1 95 ? -5.032 -5.264 10.218 1.00 93.06 95 VAL A CA 1
ATOM 760 C C . VAL A 1 95 ? -4.202 -4.871 11.432 1.00 93.06 95 VAL A C 1
ATOM 762 O O . VAL A 1 95 ? -3.015 -4.533 11.338 1.00 93.06 95 VAL A O 1
ATOM 765 N N . GLU A 1 96 ? -4.840 -4.944 12.596 1.00 91.94 96 GLU A N 1
ATOM 766 C CA . GLU A 1 96 ? -4.188 -4.772 13.890 1.00 91.94 96 GLU A CA 1
ATOM 767 C C . GLU A 1 96 ? -3.564 -6.101 14.331 1.00 91.94 96 GLU A C 1
ATOM 769 O O . GLU A 1 96 ? -4.249 -7.040 14.732 1.00 91.94 96 GLU A O 1
ATOM 774 N N . ALA A 1 97 ? -2.238 -6.200 14.250 1.00 87.94 97 ALA A N 1
ATOM 775 C CA . ALA A 1 97 ? -1.517 -7.416 14.614 1.00 87.94 97 ALA A CA 1
ATOM 776 C C . ALA A 1 97 ? -0.203 -7.087 15.320 1.00 87.94 97 ALA A C 1
ATOM 778 O O . ALA A 1 97 ? 0.453 -6.095 14.995 1.00 87.94 97 ALA A O 1
ATOM 779 N N . SER A 1 98 ? 0.226 -7.950 16.245 1.00 85.19 98 SER A N 1
ATOM 780 C CA . SER A 1 98 ? 1.498 -7.806 16.963 1.00 85.19 98 SER A CA 1
ATOM 781 C C . SER A 1 98 ? 2.716 -7.908 16.031 1.00 85.19 98 SER A C 1
ATOM 783 O O . SER A 1 98 ? 2.619 -8.217 14.833 1.00 85.19 98 SER A O 1
ATOM 785 N N . THR A 1 99 ? 3.901 -7.595 16.555 1.00 84.56 99 THR A N 1
ATOM 786 C CA . THR A 1 99 ? 5.156 -7.722 15.805 1.00 84.56 99 THR A CA 1
ATOM 787 C C . THR A 1 99 ? 5.438 -9.190 15.475 1.00 84.56 99 THR A C 1
ATOM 789 O O . THR A 1 99 ? 4.998 -10.097 16.174 1.00 84.56 99 THR A O 1
ATOM 792 N N . LYS A 1 100 ? 6.171 -9.437 14.380 1.00 81.25 100 LYS A N 1
ATOM 793 C CA . LYS A 1 100 ? 6.588 -10.786 13.939 1.00 81.25 100 LYS A CA 1
ATOM 794 C C . LYS A 1 100 ? 5.451 -11.769 13.587 1.00 81.25 100 LYS A C 1
ATOM 796 O O . LYS A 1 100 ? 5.707 -12.948 13.405 1.00 81.25 100 LYS A O 1
ATOM 801 N N . THR A 1 101 ? 4.230 -11.283 13.373 1.00 82.50 101 THR A N 1
ATOM 802 C CA . THR A 1 101 ? 3.075 -12.069 12.876 1.00 82.50 101 THR A CA 1
ATOM 803 C C . THR A 1 101 ? 3.062 -12.271 11.355 1.00 82.50 101 THR A C 1
ATOM 805 O O . THR A 1 101 ? 2.167 -12.906 10.804 1.00 82.50 101 THR A O 1
ATOM 808 N N . GLY A 1 102 ? 4.039 -11.699 10.647 1.00 83.75 102 GLY A N 1
ATOM 809 C CA . GLY A 1 102 ? 4.158 -11.802 9.192 1.00 83.75 102 GLY A CA 1
ATOM 810 C C . GLY A 1 102 ? 3.262 -10.852 8.387 1.00 83.75 102 GLY A C 1
ATOM 811 O O . GLY A 1 102 ? 3.248 -10.964 7.166 1.00 83.75 102 GLY A O 1
ATOM 812 N N . LYS A 1 103 ? 2.598 -9.870 9.024 1.00 90.00 103 LYS A N 1
ATOM 813 C CA . LYS A 1 103 ? 1.768 -8.847 8.346 1.00 90.00 103 LYS A CA 1
ATOM 814 C C . LYS A 1 103 ? 2.452 -8.192 7.138 1.00 90.00 103 LYS A C 1
ATOM 816 O O . LYS A 1 103 ? 1.897 -8.179 6.048 1.00 90.00 103 LYS A O 1
ATOM 821 N N . THR A 1 104 ? 3.702 -7.749 7.296 1.00 91.62 104 THR A N 1
ATOM 822 C CA . THR A 1 104 ? 4.480 -7.122 6.217 1.00 91.62 104 THR A CA 1
ATOM 823 C C . THR A 1 104 ? 4.679 -8.072 5.037 1.00 91.62 104 THR A C 1
ATOM 825 O O . THR A 1 104 ? 4.530 -7.663 3.896 1.00 91.62 104 THR A O 1
ATOM 828 N N . ALA A 1 105 ? 4.996 -9.347 5.293 1.00 90.50 105 ALA A N 1
ATOM 829 C CA . ALA A 1 105 ? 5.213 -10.320 4.225 1.00 90.50 105 ALA A CA 1
ATOM 830 C C . ALA A 1 105 ? 3.906 -10.632 3.480 1.00 90.50 105 ALA A C 1
ATOM 832 O O . ALA A 1 105 ? 3.897 -10.615 2.254 1.00 90.50 105 ALA A O 1
ATOM 833 N N . GLY A 1 106 ? 2.801 -10.830 4.208 1.00 90.44 106 GLY A N 1
ATOM 834 C CA . GLY A 1 106 ? 1.485 -11.032 3.600 1.00 90.44 106 GLY A CA 1
ATOM 835 C C . GLY A 1 106 ? 1.042 -9.842 2.744 1.00 90.44 106 GLY A C 1
ATOM 836 O O . GLY A 1 106 ? 0.583 -10.033 1.623 1.00 90.44 106 GLY A O 1
ATOM 837 N N . CYS A 1 107 ? 1.255 -8.608 3.211 1.00 97.00 107 CYS A N 1
ATOM 838 C CA . CYS A 1 107 ? 0.928 -7.412 2.433 1.00 97.00 107 CYS A CA 1
ATOM 839 C C . CYS A 1 107 ? 1.862 -7.187 1.240 1.00 97.00 107 CYS A C 1
ATOM 841 O O . CYS A 1 107 ? 1.413 -6.656 0.231 1.00 97.00 107 CYS A O 1
ATOM 843 N N . MET A 1 108 ? 3.132 -7.607 1.311 1.00 95.62 108 MET A N 1
ATOM 844 C CA . MET A 1 108 ? 4.020 -7.588 0.142 1.00 95.62 108 MET A CA 1
ATOM 845 C C . MET A 1 108 ? 3.493 -8.518 -0.954 1.00 95.62 108 MET A C 1
ATOM 847 O O . MET A 1 108 ? 3.478 -8.132 -2.117 1.00 95.62 108 MET A O 1
ATOM 851 N N . VAL A 1 109 ? 3.046 -9.721 -0.578 1.00 90.44 109 VAL A N 1
ATOM 852 C CA . VAL A 1 109 ? 2.440 -10.687 -1.507 1.00 90.44 109 VAL A CA 1
ATOM 853 C C . VAL A 1 109 ? 1.156 -10.119 -2.105 1.00 90.44 109 VAL A C 1
ATOM 855 O O . VAL A 1 109 ? 1.011 -10.096 -3.322 1.00 90.44 109 VAL A O 1
ATOM 858 N N . TRP A 1 110 ? 0.268 -9.584 -1.265 1.00 95.44 110 TRP A N 1
ATOM 859 C CA . TRP A 1 110 ? -0.974 -8.958 -1.716 1.00 95.44 110 TRP A CA 1
ATOM 860 C C . TRP A 1 110 ? -0.728 -7.804 -2.695 1.00 95.44 110 TRP A C 1
ATOM 862 O O . TRP A 1 110 ? -1.355 -7.758 -3.748 1.00 95.44 110 TRP A O 1
ATOM 872 N N . LEU A 1 111 ? 0.203 -6.896 -2.384 1.00 97.31 111 LEU A N 1
ATOM 873 C CA . LEU A 1 111 ? 0.497 -5.747 -3.241 1.00 97.31 111 LEU A CA 1
ATOM 874 C C . LEU A 1 111 ? 1.138 -6.171 -4.569 1.00 97.31 111 LEU A C 1
ATOM 876 O O . LEU A 1 111 ? 0.801 -5.615 -5.609 1.00 97.31 111 LEU A O 1
ATOM 880 N N . LEU A 1 112 ? 2.020 -7.176 -4.542 1.00 92.75 112 LEU A N 1
ATOM 881 C CA . LEU A 1 112 ? 2.612 -7.748 -5.751 1.00 92.75 112 LEU A CA 1
ATOM 882 C C . LEU A 1 112 ? 1.544 -8.370 -6.652 1.00 92.75 112 LEU A C 1
ATOM 884 O O . LEU A 1 112 ? 1.490 -8.062 -7.834 1.00 92.75 112 LEU A O 1
ATOM 888 N N . GLU A 1 113 ? 0.669 -9.214 -6.105 1.00 89.44 113 GLU A N 1
ATOM 889 C CA . GLU A 1 113 ? -0.435 -9.794 -6.876 1.00 89.44 113 GLU A CA 1
ATOM 890 C C . GLU A 1 113 ? -1.371 -8.727 -7.424 1.00 89.44 113 GLU A C 1
ATOM 892 O O . GLU A 1 113 ? -1.904 -8.871 -8.528 1.00 89.44 113 GLU A O 1
ATOM 897 N N . ARG A 1 114 ? -1.547 -7.642 -6.665 1.00 92.00 114 ARG A N 1
ATOM 898 C CA . ARG A 1 114 ? -2.345 -6.509 -7.101 1.00 92.00 114 ARG A CA 1
ATOM 899 C C . ARG A 1 114 ? -1.745 -5.815 -8.313 1.00 92.00 114 ARG A C 1
ATOM 901 O O . ARG A 1 114 ? -2.494 -5.612 -9.264 1.00 92.00 114 ARG A O 1
ATOM 908 N N . ALA A 1 115 ? -0.439 -5.562 -8.293 1.00 88.31 115 ALA A N 1
ATOM 909 C CA . ALA A 1 115 ? 0.300 -4.996 -9.417 1.00 88.31 115 ALA A CA 1
ATOM 910 C C . ALA A 1 115 ? 0.326 -5.929 -10.631 1.00 88.31 115 ALA A C 1
ATOM 912 O O . ALA A 1 115 ? 0.083 -5.499 -11.750 1.00 88.31 115 ALA A O 1
ATOM 913 N N . LEU A 1 116 ? 0.521 -7.233 -10.427 1.00 81.12 116 LEU A N 1
ATOM 914 C CA . LEU A 1 116 ? 0.500 -8.192 -11.533 1.00 81.12 116 LEU A CA 1
ATOM 915 C C . LEU A 1 116 ? -0.891 -8.309 -12.178 1.00 81.12 116 LEU A C 1
ATOM 917 O O . LEU A 1 116 ? -0.983 -8.560 -13.371 1.00 81.12 116 LEU A O 1
ATOM 921 N N . THR A 1 117 ? -1.978 -8.124 -11.424 1.00 80.56 117 THR A N 1
ATOM 922 C CA . THR A 1 117 ? -3.340 -8.368 -11.941 1.00 80.56 117 THR A CA 1
ATOM 923 C C . THR A 1 117 ? -4.056 -7.104 -12.426 1.00 80.56 117 THR A C 1
ATOM 925 O O . THR A 1 117 ? -4.900 -7.202 -13.306 1.00 80.56 117 THR A O 1
ATOM 928 N N . ILE A 1 118 ? -3.786 -5.935 -11.838 1.00 81.88 118 ILE A N 1
ATOM 929 C CA . ILE A 1 118 ? -4.371 -4.655 -12.269 1.00 81.88 118 ILE A CA 1
ATOM 930 C C . ILE A 1 118 ? -3.220 -3.769 -12.752 1.00 81.88 118 ILE A C 1
ATOM 932 O O . ILE A 1 118 ? -2.393 -3.390 -11.927 1.00 81.88 118 ILE A O 1
ATOM 936 N N . PRO A 1 119 ? -3.145 -3.447 -14.054 1.00 83.62 119 PRO A N 1
ATOM 937 C CA . PRO A 1 119 ? -2.263 -2.399 -14.553 1.00 83.62 119 PRO A CA 1
ATOM 938 C C . PRO A 1 119 ? -2.548 -1.064 -13.855 1.00 83.62 119 PRO A C 1
ATOM 940 O O . PRO A 1 119 ? -3.703 -0.720 -13.611 1.00 83.62 119 PRO A O 1
ATOM 943 N N . GLY A 1 120 ? -1.495 -0.314 -13.531 1.00 86.62 120 GLY A N 1
ATOM 944 C CA . GLY A 1 120 ? -1.608 0.981 -12.863 1.00 86.62 120 GLY A CA 1
ATOM 945 C C . GLY A 1 120 ? -0.618 1.179 -11.719 1.00 86.62 120 GLY A C 1
ATOM 946 O O . GLY A 1 120 ? 0.406 0.495 -11.608 1.00 86.62 120 GLY A O 1
ATOM 947 N N . VAL A 1 121 ? -0.912 2.162 -10.871 1.00 95.62 121 VAL A N 1
ATOM 948 C CA . VAL A 1 121 ? -0.015 2.605 -9.801 1.00 95.62 121 VAL A CA 1
ATOM 949 C C . VAL A 1 121 ? -0.388 1.949 -8.473 1.00 95.62 121 VAL A C 1
ATOM 951 O O . VAL A 1 121 ? -1.522 2.022 -8.006 1.00 95.62 121 VAL A O 1
ATOM 954 N N . HIS A 1 122 ? 0.592 1.335 -7.817 1.00 98.44 122 HIS A N 1
ATOM 955 C CA . HIS A 1 122 ? 0.434 0.658 -6.534 1.00 98.44 122 HIS A CA 1
ATOM 956 C C . HIS A 1 122 ? 1.432 1.196 -5.526 1.00 98.44 122 HIS A C 1
ATOM 958 O O . HIS A 1 122 ? 2.610 1.367 -5.833 1.00 98.44 122 HIS A O 1
ATOM 964 N N . TRP A 1 123 ? 0.994 1.452 -4.302 1.00 98.69 123 TRP A N 1
ATOM 965 C CA . TRP A 1 123 ? 1.835 2.102 -3.305 1.00 98.69 123 TRP A CA 1
ATOM 966 C C . TRP A 1 123 ? 2.098 1.210 -2.099 1.00 98.69 123 TRP A C 1
ATOM 968 O O . TRP A 1 123 ? 1.211 0.573 -1.535 1.00 98.69 123 TRP A O 1
ATOM 978 N N . TRP A 1 124 ? 3.343 1.227 -1.650 1.00 98.75 124 TRP A N 1
ATOM 979 C CA . TRP A 1 124 ? 3.710 0.902 -0.287 1.00 98.75 124 TRP A CA 1
ATOM 980 C C . TRP A 1 124 ? 4.109 2.193 0.416 1.00 98.75 124 TRP A C 1
ATOM 982 O O . TRP A 1 124 ? 5.068 2.845 0.008 1.00 98.75 124 TRP A O 1
ATOM 992 N N . VAL A 1 125 ? 3.417 2.552 1.491 1.00 98.56 125 VAL A N 1
ATOM 993 C CA . VAL A 1 125 ? 3.686 3.764 2.267 1.00 98.56 125 VAL A CA 1
ATOM 994 C C . VAL A 1 125 ? 4.136 3.362 3.666 1.00 98.56 125 VAL A C 1
ATOM 996 O O . VAL A 1 125 ? 3.391 2.712 4.394 1.00 98.56 125 VAL A O 1
ATOM 999 N N . SER A 1 126 ? 5.349 3.750 4.056 1.00 98.00 126 SER A N 1
ATOM 1000 C CA . SER A 1 126 ? 5.855 3.556 5.425 1.00 98.00 126 SER A CA 1
ATOM 1001 C C . SER A 1 126 ? 5.975 4.889 6.179 1.00 98.00 126 SER A C 1
ATOM 1003 O O . SER A 1 126 ? 6.038 5.944 5.548 1.00 98.00 126 SER A O 1
ATOM 1005 N N . PRO A 1 127 ? 6.067 4.871 7.524 1.00 97.06 127 PRO A N 1
ATOM 1006 C CA . PRO A 1 127 ? 6.228 6.078 8.332 1.00 97.06 127 PRO A CA 1
ATOM 1007 C C . PRO A 1 127 ? 7.462 6.912 7.996 1.00 97.06 127 PRO A C 1
ATOM 1009 O O . PRO A 1 127 ? 7.405 8.123 8.153 1.00 97.06 127 PRO A O 1
ATOM 1012 N N . VAL A 1 128 ? 8.566 6.271 7.590 1.00 97.31 128 VAL A N 1
ATOM 1013 C CA . VAL A 1 128 ? 9.838 6.932 7.254 1.00 97.31 128 VAL A CA 1
ATOM 1014 C C . VAL A 1 128 ? 10.508 6.287 6.042 1.00 97.31 128 VAL A C 1
ATOM 1016 O O . VAL A 1 128 ? 10.398 5.072 5.840 1.00 97.31 128 VAL A O 1
ATOM 1019 N N . TYR A 1 129 ? 11.292 7.063 5.286 1.00 96.88 129 TYR A N 1
ATOM 1020 C CA . TYR A 1 129 ? 11.950 6.601 4.051 1.00 96.88 129 TYR A CA 1
ATOM 1021 C C . TYR A 1 129 ? 12.811 5.338 4.237 1.00 96.88 129 TYR A C 1
ATOM 1023 O O . TYR A 1 129 ? 12.803 4.430 3.402 1.00 96.88 129 TYR A O 1
ATOM 1031 N N . ALA A 1 130 ? 13.533 5.231 5.358 1.00 97.12 130 ALA A N 1
ATOM 1032 C CA . ALA A 1 130 ? 14.372 4.066 5.649 1.00 97.12 130 ALA A CA 1
ATOM 1033 C C . ALA A 1 130 ? 13.564 2.754 5.721 1.00 97.12 130 ALA A C 1
ATOM 1035 O O . ALA A 1 130 ? 14.062 1.696 5.323 1.00 97.12 130 ALA A O 1
ATOM 1036 N N . GLN A 1 131 ? 12.315 2.819 6.193 1.00 96.94 131 GLN A N 1
ATOM 1037 C CA . GLN A 1 131 ? 11.413 1.669 6.245 1.00 96.94 131 GLN A CA 1
ATOM 1038 C C . GLN A 1 131 ? 10.888 1.325 4.847 1.00 96.94 131 GLN A C 1
ATOM 1040 O O . GLN A 1 131 ? 10.966 0.159 4.459 1.00 96.94 131 GLN A O 1
ATOM 1045 N N . SER A 1 132 ? 10.496 2.316 4.041 1.00 97.56 132 SER A N 1
ATOM 1046 C CA . SER A 1 132 ? 10.096 2.098 2.641 1.00 97.56 132 SER A CA 1
ATOM 1047 C C . SER A 1 132 ? 11.214 1.422 1.840 1.00 97.56 132 SER A C 1
ATOM 1049 O O . SER A 1 132 ? 10.998 0.397 1.190 1.00 97.56 132 SER A O 1
ATOM 1051 N N . LYS A 1 133 ? 12.456 1.909 1.980 1.00 97.88 133 LYS A N 1
ATOM 1052 C CA . LYS A 1 133 ? 13.644 1.330 1.331 1.00 97.88 133 LYS A CA 1
ATOM 1053 C C . LYS A 1 133 ? 13.937 -0.099 1.792 1.00 97.88 133 LYS A C 1
ATOM 1055 O O . LYS A 1 133 ? 14.421 -0.918 1.005 1.00 97.88 133 LYS A O 1
ATOM 1060 N N . MET A 1 134 ? 13.654 -0.426 3.054 1.00 97.25 134 MET A N 1
ATOM 1061 C CA . MET A 1 134 ? 13.771 -1.796 3.560 1.00 97.25 134 MET A CA 1
ATOM 1062 C C . MET A 1 134 ? 12.795 -2.729 2.837 1.00 97.25 134 MET A C 1
ATOM 1064 O O . MET A 1 134 ? 13.211 -3.800 2.389 1.00 97.25 134 MET A O 1
ATOM 1068 N N . VAL A 1 135 ? 11.527 -2.337 2.701 1.00 97.31 135 VAL A N 1
ATOM 1069 C CA . VAL A 1 135 ? 10.511 -3.164 2.032 1.00 97.31 135 VAL A CA 1
ATOM 1070 C C . VAL A 1 135 ? 10.805 -3.282 0.539 1.00 97.31 135 VAL A C 1
ATOM 1072 O O . VAL A 1 135 ? 10.796 -4.400 0.030 1.00 97.31 135 VAL A O 1
ATOM 1075 N N . TYR A 1 136 ? 11.204 -2.198 -0.127 1.00 98.38 136 TYR A N 1
ATOM 1076 C CA . TYR A 1 136 ? 11.682 -2.223 -1.515 1.00 98.38 136 TYR A CA 1
ATOM 1077 C C . TYR A 1 136 ? 12.778 -3.282 -1.725 1.00 98.38 136 TYR A C 1
ATOM 1079 O O . TYR A 1 136 ? 12.651 -4.187 -2.552 1.00 98.38 136 TYR A O 1
ATOM 1087 N N . ARG A 1 137 ? 13.824 -3.265 -0.885 1.00 97.56 137 ARG A N 1
ATOM 1088 C CA . ARG A 1 137 ? 14.909 -4.265 -0.919 1.00 97.56 137 ARG A CA 1
ATOM 1089 C C . ARG A 1 137 ? 14.436 -5.684 -0.610 1.00 97.56 137 ARG A C 1
ATOM 1091 O O . ARG A 1 137 ? 15.069 -6.647 -1.040 1.00 97.56 137 ARG A O 1
ATOM 1098 N N . ARG A 1 138 ? 13.387 -5.847 0.198 1.00 96.12 138 ARG A N 1
ATOM 1099 C CA . ARG A 1 138 ? 12.793 -7.163 0.473 1.00 96.12 138 ARG A CA 1
ATOM 1100 C C . ARG A 1 138 ? 11.992 -7.657 -0.725 1.00 96.12 138 ARG A C 1
ATOM 1102 O O . ARG A 1 138 ? 12.152 -8.819 -1.075 1.00 96.12 138 ARG A O 1
ATOM 1109 N N . MET A 1 139 ? 11.200 -6.798 -1.365 1.00 95.25 139 MET A N 1
ATOM 1110 C CA . MET A 1 139 ? 10.408 -7.167 -2.538 1.00 95.25 139 MET A CA 1
ATOM 1111 C C . MET A 1 139 ? 11.317 -7.539 -3.710 1.00 95.25 139 MET A C 1
ATOM 1113 O O . MET A 1 139 ? 11.166 -8.622 -4.257 1.00 95.25 139 MET A O 1
ATOM 1117 N N . LYS A 1 140 ? 12.366 -6.754 -3.977 1.00 94.62 140 LYS A N 1
ATOM 1118 C CA . LYS A 1 140 ? 13.391 -7.092 -4.981 1.00 94.62 140 LYS A CA 1
ATOM 1119 C C . LYS A 1 140 ? 14.077 -8.441 -4.777 1.00 94.62 140 LYS A C 1
ATOM 1121 O O . LYS A 1 140 ? 14.506 -9.062 -5.734 1.00 94.62 140 LYS A O 1
ATOM 1126 N N . ARG A 1 141 ? 14.260 -8.866 -3.524 1.00 92.31 141 ARG A N 1
ATOM 1127 C CA . ARG A 1 141 ? 14.855 -10.178 -3.221 1.00 92.31 141 ARG A CA 1
ATOM 1128 C C . ARG A 1 141 ? 13.850 -11.318 -3.342 1.00 92.31 141 ARG A C 1
ATOM 1130 O O . ARG A 1 141 ? 14.264 -12.451 -3.531 1.00 92.31 141 ARG A O 1
ATOM 1137 N N . ALA A 1 142 ? 12.566 -11.025 -3.153 1.00 85.31 142 ALA A N 1
ATOM 1138 C CA . ALA A 1 142 ? 11.498 -12.015 -3.186 1.00 85.31 142 ALA A CA 1
ATOM 1139 C C . ALA A 1 142 ? 10.970 -12.260 -4.606 1.00 85.31 142 ALA A C 1
ATOM 1141 O O . ALA A 1 142 ? 10.506 -13.357 -4.897 1.00 85.31 142 ALA A O 1
ATOM 1142 N N . VAL A 1 143 ? 11.026 -11.246 -5.470 1.00 84.12 143 VAL A N 1
ATOM 1143 C CA . VAL A 1 143 ? 10.555 -11.317 -6.854 1.00 84.12 143 VAL A CA 1
ATOM 1144 C C . VAL A 1 143 ? 11.741 -11.622 -7.778 1.00 84.12 143 VAL A C 1
ATOM 1146 O O . VAL A 1 143 ? 12.777 -10.968 -7.644 1.00 84.12 143 VAL A O 1
ATOM 1149 N N . PRO A 1 144 ? 11.625 -12.588 -8.710 1.00 81.12 144 PRO A N 1
ATOM 1150 C CA . PRO A 1 144 ? 12.635 -12.822 -9.739 1.00 81.12 144 PRO A CA 1
ATOM 1151 C C . PRO A 1 144 ? 12.998 -11.539 -10.492 1.00 81.12 144 PRO A C 1
ATOM 1153 O O . PRO A 1 144 ? 12.120 -10.752 -10.847 1.00 81.12 144 PRO A O 1
ATOM 1156 N N . ARG A 1 145 ? 14.298 -11.329 -10.734 1.00 81.38 145 ARG A N 1
ATOM 1157 C CA . ARG A 1 145 ? 14.817 -10.068 -11.285 1.00 81.38 145 ARG A CA 1
ATOM 1158 C C . ARG A 1 145 ? 14.251 -9.743 -12.668 1.00 81.38 145 ARG A C 1
ATOM 1160 O O . ARG A 1 145 ? 14.066 -8.570 -12.961 1.00 81.38 145 ARG A O 1
ATOM 1167 N N . ASP A 1 146 ? 13.947 -10.765 -13.458 1.00 80.62 146 ASP A N 1
ATOM 1168 C CA . ASP A 1 146 ? 13.474 -10.622 -14.838 1.00 80.62 146 ASP A CA 1
ATOM 1169 C C . ASP A 1 146 ? 12.005 -10.176 -14.925 1.00 80.62 146 ASP A C 1
ATOM 1171 O O . ASP A 1 146 ? 11.533 -9.819 -15.998 1.00 80.62 146 ASP A O 1
ATOM 1175 N N . LEU A 1 147 ? 11.274 -10.164 -13.802 1.00 80.44 147 LEU A N 1
ATOM 1176 C CA . LEU A 1 147 ? 9.874 -9.726 -13.766 1.00 80.44 147 LEU A CA 1
ATOM 1177 C C . LEU A 1 147 ? 9.709 -8.220 -13.560 1.00 80.44 147 LEU A C 1
ATOM 1179 O O . LEU A 1 147 ? 8.586 -7.728 -13.657 1.00 80.44 147 LEU A O 1
ATOM 1183 N N . TYR A 1 148 ? 10.781 -7.493 -13.233 1.00 87.00 148 TYR A N 1
ATOM 1184 C CA . TYR A 1 148 ? 10.677 -6.068 -12.950 1.00 87.00 148 TYR A CA 1
ATOM 1185 C C . TYR A 1 148 ? 11.883 -5.254 -13.430 1.00 87.00 148 TYR A C 1
ATOM 1187 O O . TYR A 1 148 ? 13.041 -5.668 -13.343 1.00 87.00 148 TYR A O 1
ATOM 1195 N N . MET A 1 149 ? 11.615 -4.007 -13.806 1.00 89.94 149 MET A N 1
ATOM 1196 C CA . MET A 1 149 ? 12.611 -2.947 -13.891 1.00 89.94 149 MET A CA 1
ATOM 1197 C C . MET A 1 149 ? 12.602 -2.144 -12.587 1.00 89.94 149 MET A C 1
ATOM 1199 O O . MET A 1 149 ? 11.552 -1.746 -12.096 1.00 89.94 149 MET A O 1
ATOM 1203 N N . ALA A 1 150 ? 13.775 -1.932 -11.993 1.00 96.19 150 ALA A N 1
ATOM 1204 C CA . ALA A 1 150 ? 13.912 -1.245 -10.710 1.00 96.19 150 ALA A CA 1
ATOM 1205 C C . ALA A 1 150 ? 14.500 0.159 -10.875 1.00 96.19 150 ALA A C 1
ATOM 1207 O O . ALA A 1 150 ? 15.530 0.311 -11.532 1.00 96.19 150 ALA A O 1
ATOM 1208 N N . ASN A 1 151 ? 13.919 1.144 -10.187 1.00 97.31 151 ASN A N 1
ATOM 1209 C CA . ASN A 1 151 ? 14.497 2.476 -10.018 1.00 97.31 151 ASN A CA 1
ATOM 1210 C C . ASN A 1 151 ? 14.927 2.677 -8.556 1.00 97.31 151 ASN A C 1
ATOM 1212 O O . ASN A 1 151 ? 14.100 2.706 -7.647 1.00 97.31 151 ASN A O 1
ATOM 1216 N N . GLU A 1 152 ? 16.233 2.818 -8.319 1.00 96.19 152 GLU A N 1
ATOM 1217 C CA . GLU A 1 152 ? 16.801 2.971 -6.969 1.00 96.19 152 GLU A CA 1
ATOM 1218 C C . GLU A 1 152 ? 16.590 4.360 -6.356 1.00 96.19 152 GLU A C 1
ATOM 1220 O O . GLU A 1 152 ? 16.626 4.491 -5.130 1.00 96.19 152 GLU A O 1
ATOM 1225 N N . THR A 1 153 ? 16.409 5.385 -7.190 1.00 94.25 153 THR A N 1
ATOM 1226 C CA . THR A 1 153 ? 16.227 6.773 -6.748 1.00 94.25 153 THR A CA 1
ATOM 1227 C C . THR A 1 153 ? 14.790 6.981 -6.293 1.00 94.25 153 THR A C 1
ATOM 1229 O O . THR A 1 153 ? 14.554 7.352 -5.144 1.00 94.25 153 THR A O 1
ATOM 1232 N N . GLU A 1 154 ? 13.841 6.632 -7.162 1.00 94.88 154 GLU A N 1
ATOM 1233 C CA . GLU A 1 154 ? 12.402 6.761 -6.902 1.00 94.88 154 GLU A CA 1
ATOM 1234 C C . GLU A 1 154 ? 11.839 5.619 -6.041 1.00 94.88 154 GLU A C 1
ATOM 1236 O O . GLU A 1 154 ? 10.699 5.686 -5.585 1.00 94.88 154 GLU A O 1
ATOM 1241 N N . LEU A 1 155 ? 12.639 4.572 -5.801 1.00 98.12 155 LEU A N 1
ATOM 1242 C CA . LEU A 1 155 ? 12.222 3.323 -5.163 1.00 98.12 155 LEU A CA 1
ATOM 1243 C C . LEU A 1 155 ? 10.969 2.752 -5.834 1.00 98.12 155 LEU A C 1
ATOM 1245 O O . LEU A 1 155 ? 9.904 2.675 -5.216 1.00 98.12 155 LEU A O 1
ATOM 1249 N N . THR A 1 156 ? 11.102 2.347 -7.096 1.00 98.31 156 THR A N 1
ATOM 1250 C CA . THR A 1 156 ? 9.997 1.757 -7.864 1.00 98.31 156 THR A CA 1
ATOM 1251 C C . THR A 1 156 ? 10.353 0.412 -8.469 1.00 98.31 156 THR A C 1
ATOM 1253 O O . THR A 1 156 ? 11.520 0.130 -8.759 1.00 98.31 156 THR A O 1
ATOM 1256 N N . LEU A 1 157 ? 9.329 -0.422 -8.642 1.00 96.62 157 LEU A N 1
ATOM 1257 C CA . LEU A 1 157 ? 9.374 -1.651 -9.429 1.00 96.62 157 LEU A CA 1
ATOM 1258 C C . LEU A 1 157 ? 8.309 -1.557 -10.520 1.00 96.62 157 LEU A C 1
ATOM 1260 O O . LEU A 1 157 ? 7.125 -1.482 -10.199 1.00 96.62 157 LEU A O 1
ATOM 1264 N N . THR A 1 158 ? 8.733 -1.556 -11.777 1.00 93.31 158 THR A N 1
ATOM 1265 C CA . THR A 1 158 ? 7.861 -1.538 -12.957 1.00 93.31 158 THR A CA 1
ATOM 1266 C C . THR A 1 158 ? 7.790 -2.938 -13.550 1.00 93.31 158 THR A C 1
ATOM 1268 O O . THR A 1 158 ? 8.831 -3.571 -13.723 1.00 93.31 158 THR A O 1
ATOM 1271 N N . PHE A 1 159 ? 6.591 -3.418 -13.863 1.00 84.62 159 PHE A N 1
ATOM 1272 C CA . PHE A 1 159 ? 6.350 -4.762 -14.394 1.00 84.62 159 PHE A CA 1
ATOM 1273 C C . PHE A 1 159 ? 5.972 -4.713 -15.878 1.00 84.62 159 PHE A C 1
ATOM 1275 O O . PHE A 1 159 ? 5.603 -3.664 -16.402 1.00 84.62 159 PHE A O 1
ATOM 1282 N N . ALA A 1 160 ? 6.045 -5.863 -16.553 1.00 80.38 160 ALA A N 1
ATOM 1283 C CA . ALA A 1 160 ? 5.768 -5.967 -17.987 1.00 80.38 160 ALA A CA 1
ATOM 1284 C C . ALA A 1 160 ? 4.340 -5.538 -18.372 1.00 80.38 160 ALA A C 1
ATOM 1286 O O . ALA A 1 160 ? 4.145 -5.036 -19.465 1.00 80.38 160 ALA A O 1
ATOM 1287 N N . ASN A 1 161 ? 3.364 -5.670 -17.466 1.00 74.50 161 ASN A N 1
ATOM 1288 C CA . ASN A 1 161 ? 1.978 -5.222 -17.665 1.00 74.50 161 ASN A CA 1
ATOM 1289 C C . ASN A 1 161 ? 1.770 -3.706 -17.481 1.00 74.50 161 ASN A C 1
ATOM 1291 O O . ASN A 1 161 ? 0.644 -3.271 -17.259 1.00 74.50 161 ASN A O 1
ATOM 1295 N N . GLY A 1 162 ? 2.842 -2.912 -17.445 1.00 78.12 162 GLY A N 1
ATOM 1296 C CA . GLY A 1 162 ? 2.782 -1.467 -17.217 1.00 78.12 162 GLY A CA 1
ATOM 1297 C C . GLY A 1 162 ? 2.507 -1.051 -15.768 1.00 78.12 162 GLY A C 1
ATOM 1298 O O . GLY A 1 162 ? 2.557 0.139 -15.458 1.00 78.12 162 GLY A O 1
ATOM 1299 N N . SER A 1 163 ? 2.256 -1.993 -14.850 1.00 87.75 163 SER A N 1
ATOM 1300 C CA . SER A 1 163 ? 2.055 -1.654 -13.440 1.00 87.75 163 SER A CA 1
ATOM 1301 C C . SER A 1 163 ? 3.347 -1.187 -12.771 1.00 87.75 163 SER A C 1
ATOM 1303 O O . SER A 1 163 ? 4.459 -1.603 -13.119 1.00 87.75 163 SER A O 1
ATOM 1305 N N . MET A 1 164 ? 3.198 -0.329 -11.764 1.00 95.44 164 MET A N 1
ATOM 1306 C CA . MET A 1 164 ? 4.311 0.201 -10.984 1.00 95.44 164 MET A CA 1
ATOM 1307 C C . MET A 1 164 ? 4.017 0.126 -9.493 1.00 95.44 164 MET A C 1
ATOM 1309 O O . MET A 1 164 ? 3.014 0.659 -9.026 1.00 95.44 164 MET A O 1
ATOM 1313 N N . ILE A 1 165 ? 4.929 -0.471 -8.723 1.00 98.56 165 ILE A N 1
ATOM 1314 C CA . ILE A 1 165 ? 4.916 -0.382 -7.262 1.00 98.56 165 ILE A CA 1
ATOM 1315 C C . ILE A 1 165 ? 5.891 0.705 -6.818 1.00 98.56 165 ILE A C 1
ATOM 1317 O O . ILE A 1 165 ? 7.098 0.571 -7.017 1.00 98.56 165 ILE A O 1
ATOM 1321 N N . PHE A 1 166 ? 5.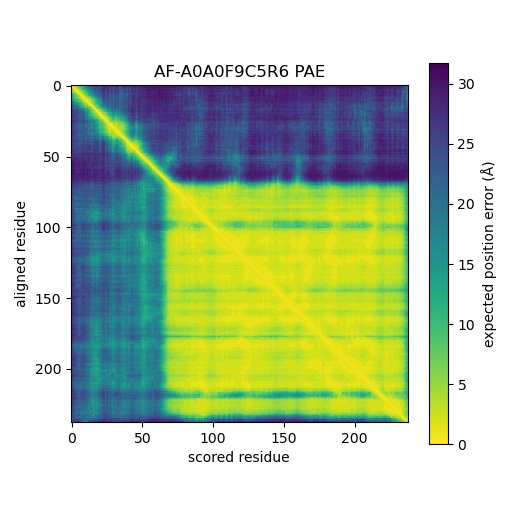380 1.739 -6.155 1.00 98.62 166 PHE A N 1
ATOM 1322 C CA . PHE A 1 166 ? 6.168 2.792 -5.519 1.00 98.62 166 PHE A CA 1
ATOM 1323 C C . PHE A 1 166 ? 6.309 2.545 -4.020 1.00 98.62 166 PHE A C 1
ATOM 1325 O O . PHE A 1 166 ? 5.338 2.213 -3.340 1.00 98.62 166 PHE A O 1
ATOM 1332 N N . PHE A 1 167 ? 7.500 2.792 -3.476 1.00 98.56 167 PHE A N 1
ATOM 1333 C CA . PHE A 1 167 ? 7.770 2.691 -2.041 1.00 98.56 167 PHE A CA 1
ATOM 1334 C C . PHE A 1 167 ? 7.961 4.090 -1.441 1.00 98.56 167 PHE A C 1
ATOM 1336 O O . PHE A 1 167 ? 9.074 4.611 -1.358 1.00 98.56 167 PHE A O 1
ATOM 1343 N N . LYS A 1 168 ? 6.853 4.698 -1.014 1.00 98.25 168 LYS A N 1
ATOM 1344 C CA . LYS A 1 168 ? 6.748 6.089 -0.547 1.00 98.25 168 LYS A CA 1
ATOM 1345 C C . LYS A 1 168 ? 6.876 6.197 0.980 1.00 98.25 168 LYS A C 1
ATOM 1347 O O . LYS A 1 168 ? 6.781 5.206 1.709 1.00 98.25 168 LYS A O 1
ATOM 1352 N N . THR A 1 169 ? 7.098 7.414 1.472 1.00 97.75 169 THR A N 1
ATOM 1353 C CA . THR A 1 169 ? 7.160 7.756 2.906 1.00 97.75 169 THR A CA 1
ATOM 1354 C C . THR A 1 169 ? 6.018 8.698 3.282 1.00 97.75 169 THR A C 1
ATOM 1356 O O . THR A 1 169 ? 5.653 9.565 2.492 1.00 97.75 169 THR A O 1
ATOM 1359 N N . ALA A 1 170 ? 5.487 8.553 4.494 1.00 97.31 170 ALA A N 1
ATOM 1360 C CA . ALA A 1 170 ? 4.454 9.420 5.056 1.00 97.31 170 ALA A CA 1
ATOM 1361 C C . ALA A 1 170 ? 5.000 10.631 5.839 1.00 97.31 170 ALA A C 1
ATOM 1363 O O . ALA A 1 170 ? 4.235 11.346 6.485 1.00 97.31 170 ALA A O 1
ATOM 1364 N N . GLU A 1 171 ? 6.315 10.877 5.807 1.00 95.56 171 GLU A N 1
ATOM 1365 C CA . GLU A 1 171 ? 6.950 11.995 6.530 1.00 95.56 171 GLU A CA 1
ATOM 1366 C C . GLU A 1 171 ? 6.437 13.371 6.085 1.00 95.56 171 GLU A C 1
ATOM 1368 O O . GLU A 1 171 ? 6.320 14.284 6.908 1.00 95.56 171 GLU A O 1
ATOM 1373 N N . LYS A 1 172 ? 6.134 13.511 4.789 1.00 95.38 172 LYS A N 1
ATOM 1374 C CA . LYS A 1 172 ? 5.627 14.736 4.161 1.00 95.38 172 LYS A CA 1
ATOM 1375 C C . LYS A 1 172 ? 4.320 14.417 3.420 1.00 95.38 172 LYS A C 1
ATOM 1377 O O . LYS A 1 172 ? 4.401 13.977 2.275 1.00 95.38 172 LYS A O 1
ATOM 1382 N N . PRO A 1 173 ? 3.147 14.600 4.060 1.00 94.62 173 PRO A N 1
ATOM 1383 C CA . PRO A 1 173 ? 1.842 14.298 3.464 1.00 94.62 173 PRO A CA 1
ATOM 1384 C C . PRO A 1 173 ? 1.620 14.941 2.092 1.00 94.62 173 PRO A C 1
ATOM 1386 O O . PRO A 1 173 ? 1.090 14.286 1.204 1.00 94.62 173 PRO A O 1
ATOM 1389 N N . ASP A 1 174 ? 2.110 16.168 1.891 1.00 95.19 174 ASP A N 1
ATOM 1390 C CA . ASP A 1 174 ? 1.955 16.913 0.633 1.00 95.19 174 ASP A CA 1
ATOM 1391 C C . ASP A 1 174 ? 2.520 16.173 -0.589 1.00 95.19 174 ASP A C 1
ATOM 1393 O O . ASP A 1 174 ? 2.026 16.324 -1.702 1.00 95.19 174 ASP A O 1
ATOM 1397 N N . ASN A 1 175 ? 3.518 15.310 -0.385 1.00 94.50 175 ASN A N 1
ATOM 1398 C CA . ASN A 1 175 ? 4.132 14.523 -1.455 1.00 94.50 175 ASN A CA 1
ATOM 1399 C C . ASN A 1 175 ? 3.292 13.300 -1.875 1.00 94.50 175 ASN A C 1
ATOM 1401 O O . ASN A 1 175 ? 3.734 12.532 -2.731 1.00 94.50 175 ASN A O 1
ATOM 1405 N N . LEU A 1 176 ? 2.149 13.058 -1.226 1.00 95.81 176 LEU A N 1
ATOM 1406 C CA . LEU A 1 176 ? 1.277 11.907 -1.477 1.00 95.81 176 LEU A CA 1
ATOM 1407 C C . LEU A 1 176 ? 0.021 12.271 -2.280 1.00 95.81 176 LEU A C 1
ATOM 1409 O O . LEU A 1 176 ? -0.761 11.376 -2.571 1.00 95.81 176 LEU A O 1
ATOM 1413 N N . PHE A 1 177 ? -0.187 13.541 -2.637 1.00 91.94 177 PHE A N 1
ATOM 1414 C CA . PHE A 1 177 ? -1.324 13.961 -3.461 1.00 91.94 177 PHE A CA 1
ATOM 1415 C C . PHE A 1 177 ? -1.062 13.787 -4.964 1.00 91.94 177 PHE A C 1
ATOM 1417 O O . PHE A 1 177 ? 0.084 13.817 -5.411 1.00 91.94 177 PHE A O 1
ATOM 1424 N N . GLY A 1 178 ? -2.147 13.704 -5.742 1.00 84.75 178 GLY A N 1
ATOM 1425 C CA . GLY A 1 178 ? -2.128 13.929 -7.194 1.00 84.75 178 GLY A CA 1
ATOM 1426 C C . GLY A 1 178 ? -1.872 12.703 -8.073 1.00 84.75 178 GLY A C 1
ATOM 1427 O O . GLY A 1 178 ? -1.666 12.872 -9.267 1.00 84.75 178 GLY A O 1
ATOM 1428 N N . GLU A 1 179 ? -1.882 11.498 -7.506 1.00 89.94 179 GLU A N 1
ATOM 1429 C CA . GLU A 1 179 ? -1.719 10.241 -8.247 1.00 89.94 179 GLU A CA 1
ATOM 1430 C C . GLU A 1 179 ? -3.024 9.436 -8.251 1.00 89.94 179 GLU A C 1
ATOM 1432 O O . GLU A 1 179 ? -3.793 9.515 -7.294 1.00 89.94 179 GLU A O 1
ATOM 1437 N N . ASP A 1 180 ? -3.226 8.605 -9.272 1.00 88.75 180 ASP A N 1
ATOM 1438 C CA . ASP A 1 180 ? -4.350 7.669 -9.360 1.00 88.75 180 ASP A CA 1
ATOM 1439 C C . ASP A 1 180 ? -3.916 6.261 -8.923 1.00 88.75 180 ASP A C 1
ATOM 1441 O O . ASP A 1 180 ? -3.466 5.426 -9.711 1.00 88.75 180 ASP A O 1
ATOM 1445 N N . VAL A 1 181 ? -4.033 5.981 -7.624 1.00 92.19 181 VAL A N 1
ATOM 1446 C CA . VAL A 1 181 ? -3.492 4.759 -7.011 1.00 92.19 181 VAL A CA 1
ATOM 1447 C C . VAL A 1 181 ? -4.528 3.640 -7.021 1.00 92.19 181 VAL A C 1
ATOM 1449 O O . VAL A 1 181 ? -5.592 3.749 -6.423 1.00 92.19 181 VAL A O 1
ATOM 1452 N N . CYS A 1 182 ? -4.214 2.502 -7.635 1.00 90.12 182 CYS A N 1
ATOM 1453 C CA . CYS A 1 182 ? -5.102 1.340 -7.722 1.00 90.12 182 CYS A CA 1
ATOM 1454 C C . CYS A 1 182 ? -5.099 0.491 -6.442 1.00 90.12 182 CYS A C 1
ATOM 1456 O O . CYS A 1 182 ? -6.089 -0.165 -6.099 1.00 90.12 182 CYS A O 1
ATOM 1458 N N . SER A 1 183 ? -3.973 0.416 -5.729 1.00 96.00 183 SER A N 1
ATOM 1459 C CA . SER A 1 183 ? -3.904 -0.283 -4.439 1.00 96.00 183 SER A CA 1
ATOM 1460 C C . SER A 1 183 ? -2.786 0.252 -3.559 1.00 96.00 183 SER A C 1
ATOM 1462 O O . SER A 1 183 ? -1.701 0.546 -4.054 1.00 96.00 183 SER A O 1
ATOM 1464 N N . VAL A 1 184 ? -3.012 0.301 -2.247 1.00 98.50 184 VAL A N 1
ATOM 1465 C CA . VAL A 1 184 ? -2.019 0.794 -1.290 1.00 98.50 184 VAL A CA 1
ATOM 1466 C C . VAL A 1 184 ? -1.899 -0.076 -0.042 1.00 98.50 184 VAL A C 1
ATOM 1468 O O . VAL A 1 184 ? -2.888 -0.557 0.512 1.00 98.50 184 VAL A O 1
ATOM 1471 N N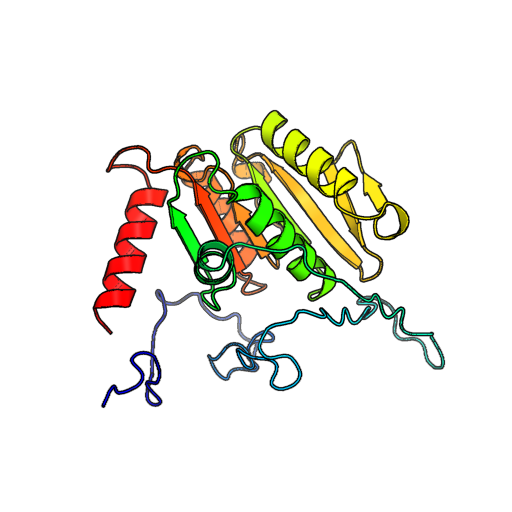 . VAL A 1 185 ? -0.668 -0.246 0.436 1.00 98.69 185 VAL A N 1
ATOM 1472 C CA . VAL A 1 185 ? -0.364 -0.728 1.787 1.00 98.69 185 VAL A CA 1
ATOM 1473 C C . VAL A 1 185 ? 0.168 0.445 2.604 1.00 98.69 185 VAL A C 1
ATOM 1475 O O . VAL A 1 185 ? 1.204 1.006 2.255 1.00 98.69 185 VAL A O 1
ATOM 1478 N N . LEU A 1 186 ? -0.503 0.790 3.703 1.00 98.12 186 LEU A N 1
ATOM 1479 C CA . LEU A 1 186 ? 0.040 1.684 4.728 1.00 98.12 186 LEU A CA 1
ATOM 1480 C C . LEU A 1 186 ? 0.647 0.829 5.838 1.00 98.12 186 LEU A C 1
ATOM 1482 O O . LEU A 1 186 ? -0.072 0.229 6.641 1.00 98.12 186 LEU A O 1
ATOM 1486 N N . ASP A 1 187 ? 1.972 0.764 5.868 1.00 97.25 187 ASP A N 1
ATOM 1487 C CA . ASP A 1 187 ? 2.725 0.033 6.880 1.00 97.25 187 ASP A CA 1
ATOM 1488 C C . ASP A 1 187 ? 2.827 0.831 8.179 1.00 97.25 187 ASP A C 1
ATOM 1490 O O . ASP A 1 187 ? 2.941 2.052 8.166 1.00 97.25 187 ASP A O 1
ATOM 1494 N N . GLU A 1 188 ? 2.794 0.133 9.313 1.00 95.38 188 GLU A N 1
ATOM 1495 C CA . GLU A 1 188 ? 2.778 0.730 10.653 1.00 95.38 188 GLU A CA 1
ATOM 1496 C C . GLU A 1 188 ? 1.838 1.957 10.757 1.00 95.38 188 GLU A C 1
ATOM 1498 O O . GLU A 1 188 ? 2.227 3.006 11.271 1.00 95.38 188 GLU A O 1
ATOM 1503 N N . ALA A 1 189 ? 0.590 1.823 10.291 1.00 96.12 189 ALA A N 1
ATOM 1504 C CA . ALA A 1 189 ? -0.381 2.916 10.157 1.00 96.12 189 ALA A CA 1
ATOM 1505 C C . ALA A 1 189 ? -0.564 3.745 11.443 1.00 96.12 189 ALA A C 1
ATOM 1507 O O . ALA A 1 189 ? -0.645 4.968 11.397 1.00 96.12 189 ALA A O 1
ATOM 1508 N N . THR A 1 190 ? -0.508 3.117 12.622 1.00 94.31 190 THR A N 1
ATOM 1509 C CA . THR A 1 190 ? -0.595 3.821 13.91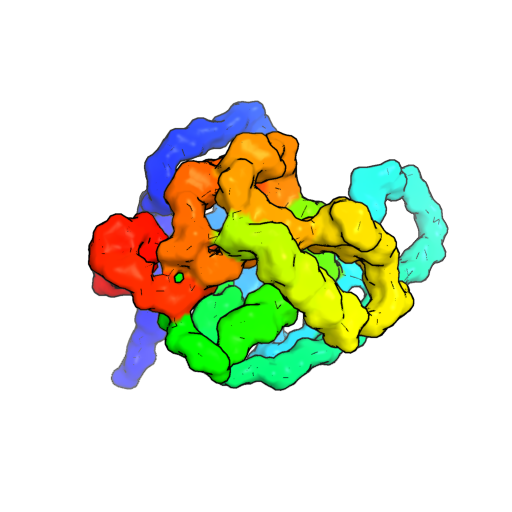6 1.00 94.31 190 THR A CA 1
ATOM 1510 C C . THR A 1 190 ? 0.595 4.750 14.213 1.00 94.31 190 THR A C 1
ATOM 1512 O O . THR A 1 190 ? 0.568 5.519 15.178 1.00 94.31 190 THR A O 1
ATOM 1515 N N . ARG A 1 191 ? 1.665 4.693 13.413 1.00 93.94 191 ARG A N 1
ATOM 1516 C CA . ARG A 1 191 ? 2.835 5.586 13.466 1.00 93.94 191 ARG A CA 1
ATOM 1517 C C . ARG A 1 191 ? 2.829 6.645 12.366 1.00 93.94 191 ARG A C 1
ATOM 1519 O O . ARG A 1 191 ? 3.683 7.527 12.400 1.00 93.94 191 ARG A O 1
ATOM 1526 N N . ILE A 1 192 ? 1.908 6.549 11.414 1.00 95.25 192 ILE A N 1
ATOM 1527 C CA . ILE A 1 192 ? 1.719 7.523 10.344 1.00 95.25 192 ILE A CA 1
ATOM 1528 C C . ILE A 1 192 ? 0.851 8.675 10.870 1.00 95.25 192 ILE A C 1
ATOM 1530 O O . ILE A 1 192 ? -0.010 8.480 11.732 1.00 95.25 192 ILE A O 1
ATOM 1534 N N . ARG A 1 193 ? 1.112 9.888 10.380 1.00 93.25 193 ARG A N 1
ATOM 1535 C CA . ARG A 1 193 ? 0.290 11.071 10.653 1.00 93.25 193 ARG A CA 1
ATOM 1536 C C . ARG A 1 193 ? -1.059 10.949 9.945 1.00 93.25 193 ARG A C 1
ATOM 1538 O O . ARG A 1 193 ? -1.110 10.455 8.824 1.00 93.25 193 ARG A O 1
ATOM 1545 N N . GLU A 1 194 ? -2.133 11.391 10.581 1.00 95.56 194 GLU A N 1
ATOM 1546 C CA . GLU A 1 194 ? -3.486 11.249 10.029 1.00 95.56 194 GLU A CA 1
ATOM 1547 C C . GLU A 1 194 ? -3.647 12.003 8.699 1.00 95.56 194 GLU A C 1
ATOM 1549 O O . GLU A 1 194 ? -4.280 11.515 7.768 1.00 95.56 194 GLU A O 1
ATOM 1554 N N . GLU A 1 195 ? -2.961 13.132 8.553 1.00 96.62 195 GLU A N 1
ATOM 1555 C CA . GLU A 1 195 ? -2.934 13.937 7.332 1.00 96.62 195 GLU A CA 1
ATOM 1556 C C . GLU A 1 195 ? -2.374 13.155 6.136 1.00 96.62 195 GLU A C 1
ATOM 1558 O O . GLU A 1 195 ? -2.859 13.295 5.016 1.00 96.62 195 GLU A O 1
ATOM 1563 N N . ALA A 1 196 ? -1.393 12.275 6.367 1.00 97.38 196 ALA A N 1
ATOM 1564 C CA . ALA A 1 196 ? -0.885 11.396 5.317 1.00 97.38 196 ALA A CA 1
ATOM 1565 C C . ALA A 1 196 ? -1.918 10.338 4.914 1.00 97.38 196 ALA A C 1
ATOM 1567 O O . ALA A 1 196 ? -1.958 9.950 3.750 1.00 97.38 196 ALA A O 1
ATOM 1568 N N . TRP A 1 197 ? -2.767 9.877 5.840 1.00 96.50 197 TRP A N 1
ATOM 1569 C CA . TRP A 1 197 ? -3.879 8.999 5.480 1.00 96.50 197 TRP A CA 1
ATOM 1570 C C . TRP A 1 197 ? -4.905 9.730 4.615 1.00 96.50 197 TRP A C 1
ATOM 1572 O O . TRP A 1 197 ? -5.346 9.164 3.621 1.00 96.50 197 TRP A O 1
ATOM 1582 N N . TYR A 1 198 ? -5.234 10.986 4.922 1.00 95.88 198 TYR A N 1
ATOM 1583 C CA . TYR A 1 198 ? -6.124 11.780 4.070 1.00 95.88 198 TYR A CA 1
ATOM 1584 C C . TYR A 1 198 ? -5.554 11.991 2.664 1.00 95.88 198 TYR A C 1
ATOM 1586 O O . TYR A 1 198 ? -6.281 11.808 1.688 1.00 95.88 198 TYR A O 1
ATOM 1594 N N . ALA A 1 199 ? -4.254 12.274 2.557 1.00 97.00 199 ALA A N 1
ATOM 1595 C CA . ALA A 1 199 ? -3.574 12.384 1.270 1.00 97.00 199 ALA A CA 1
ATOM 1596 C C . ALA A 1 199 ? -3.577 11.062 0.486 1.00 97.00 199 ALA A C 1
ATOM 1598 O O . ALA A 1 199 ? -3.904 11.041 -0.691 1.00 97.00 199 ALA A O 1
ATOM 1599 N N . VAL A 1 200 ? -3.283 9.933 1.137 1.00 97.31 200 VAL A N 1
ATOM 1600 C CA . VAL A 1 200 ? -3.344 8.620 0.472 1.00 97.31 200 VAL A CA 1
ATOM 1601 C C . VAL A 1 200 ? -4.776 8.238 0.110 1.00 97.31 200 VAL A C 1
ATOM 1603 O O . VAL A 1 200 ? -5.003 7.612 -0.914 1.00 97.31 200 VAL A O 1
ATOM 1606 N N . ARG A 1 201 ? -5.768 8.578 0.931 1.00 94.69 201 ARG A N 1
ATOM 1607 C CA . ARG A 1 201 ? -7.161 8.248 0.630 1.00 94.69 201 ARG A CA 1
ATOM 1608 C C . ARG A 1 201 ? -7.641 8.977 -0.626 1.00 94.69 201 ARG A C 1
ATOM 1610 O O . ARG A 1 201 ? -8.371 8.366 -1.400 1.00 94.69 201 ARG A O 1
ATOM 1617 N N . SER A 1 202 ? -7.242 10.233 -0.838 1.00 92.88 202 SER A N 1
ATOM 1618 C CA . SER A 1 202 ? -7.681 10.996 -2.013 1.00 92.88 202 SER A CA 1
ATOM 1619 C C . SER A 1 202 ? -7.162 10.410 -3.329 1.00 92.88 202 SER A C 1
ATOM 1621 O O . SER A 1 202 ? -7.879 10.452 -4.325 1.00 92.88 202 SER A O 1
ATOM 1623 N N . THR A 1 203 ? -5.989 9.766 -3.328 1.00 91.56 203 THR A N 1
ATOM 1624 C CA . THR A 1 203 ? -5.449 9.079 -4.517 1.00 91.56 203 THR A CA 1
ATOM 1625 C C . THR A 1 203 ? -6.187 7.788 -4.877 1.00 91.56 203 THR A C 1
ATOM 1627 O O . THR A 1 203 ? -6.036 7.270 -5.980 1.00 91.56 203 THR A O 1
ATOM 1630 N N . LEU A 1 204 ? -7.007 7.251 -3.968 1.00 84.56 204 LEU A N 1
ATOM 1631 C CA . LEU A 1 204 ? -7.804 6.038 -4.191 1.00 84.56 204 LEU A CA 1
ATOM 1632 C C . LEU A 1 204 ? -9.218 6.338 -4.706 1.00 84.56 204 LEU A C 1
ATOM 1634 O O . LEU A 1 204 ? -9.993 5.400 -4.926 1.00 84.56 204 LEU A O 1
ATOM 1638 N N . THR A 1 205 ? -9.609 7.611 -4.805 1.00 79.00 205 THR A N 1
ATOM 1639 C CA . THR A 1 205 ? -10.991 7.997 -5.121 1.00 79.00 205 THR A CA 1
ATOM 1640 C C . THR A 1 205 ? -11.335 7.656 -6.564 1.00 79.00 205 THR A C 1
ATOM 1642 O O . THR A 1 205 ? -12.261 6.875 -6.787 1.00 79.00 205 THR A O 1
ATOM 1645 N N . HIS A 1 206 ? -10.552 8.161 -7.521 1.00 71.56 206 HIS A N 1
ATOM 1646 C CA . HIS A 1 206 ? -10.804 7.980 -8.952 1.00 71.56 206 HIS A CA 1
ATOM 1647 C C . HIS A 1 206 ? -10.760 6.499 -9.363 1.00 71.56 206 HIS A C 1
ATOM 1649 O O . HIS A 1 206 ? -11.689 5.975 -9.971 1.00 71.56 206 HIS A O 1
ATOM 1655 N N . THR A 1 207 ? -9.729 5.781 -8.920 1.00 77.38 207 THR A N 1
ATOM 1656 C CA . THR A 1 207 ? -9.517 4.356 -9.225 1.00 77.38 207 THR A CA 1
ATOM 1657 C C . THR A 1 207 ? -10.421 3.408 -8.438 1.00 77.38 207 THR A C 1
ATOM 1659 O O . THR A 1 207 ? -10.419 2.200 -8.684 1.00 77.38 207 THR A O 1
ATOM 1662 N N . ARG A 1 208 ? -11.133 3.919 -7.423 1.00 82.31 208 ARG A N 1
ATOM 1663 C CA . ARG A 1 208 ? -11.795 3.117 -6.381 1.00 82.31 208 ARG A CA 1
ATOM 1664 C C . ARG A 1 208 ? -10.846 2.103 -5.726 1.00 82.31 208 ARG A C 1
ATOM 1666 O O . ARG A 1 208 ? -11.253 1.001 -5.354 1.00 82.31 208 ARG A O 1
ATOM 1673 N N . GLY A 1 209 ? -9.582 2.495 -5.568 1.00 82.62 209 GLY A N 1
ATOM 1674 C CA . GLY A 1 209 ? -8.495 1.630 -5.133 1.00 82.62 209 GLY A CA 1
ATOM 1675 C C . GLY A 1 209 ? -8.686 1.009 -3.746 1.00 82.62 209 GLY A C 1
ATOM 1676 O O . GLY A 1 209 ? -9.422 1.511 -2.888 1.00 82.62 209 GLY A O 1
ATOM 1677 N N . LEU A 1 210 ? -7.991 -0.111 -3.533 1.00 91.69 210 LEU A N 1
ATOM 1678 C CA . LEU A 1 210 ? -8.024 -0.873 -2.283 1.00 91.69 210 LEU A CA 1
ATOM 1679 C C . LEU A 1 210 ? -6.902 -0.442 -1.334 1.00 91.69 210 LEU A C 1
ATOM 1681 O O . LEU A 1 210 ? -5.765 -0.254 -1.763 1.00 91.69 210 LEU A O 1
ATOM 1685 N N . ALA A 1 211 ? -7.181 -0.394 -0.032 1.00 96.44 211 ALA A N 1
ATOM 1686 C CA . ALA A 1 211 ? -6.181 -0.091 0.990 1.00 96.44 211 ALA A CA 1
ATOM 1687 C C . ALA A 1 211 ? -6.037 -1.214 2.023 1.00 96.44 211 ALA A C 1
ATOM 1689 O O . ALA A 1 211 ? -7.024 -1.800 2.486 1.00 96.44 211 ALA A O 1
ATOM 1690 N N . ARG A 1 212 ? -4.791 -1.477 2.425 1.00 97.50 212 ARG A N 1
ATOM 1691 C CA . ARG A 1 212 ? -4.429 -2.313 3.576 1.00 97.50 212 ARG A CA 1
ATOM 1692 C C . ARG A 1 212 ? -3.639 -1.487 4.569 1.00 97.50 212 ARG A C 1
ATOM 1694 O O . ARG A 1 212 ? -2.480 -1.159 4.332 1.00 97.50 212 ARG A O 1
ATOM 1701 N N . LEU A 1 213 ? -4.273 -1.153 5.683 1.00 97.62 213 LEU A N 1
ATOM 1702 C CA . LEU A 1 213 ? -3.648 -0.422 6.773 1.00 97.62 213 LEU A CA 1
ATOM 1703 C C . LEU A 1 213 ? -3.185 -1.454 7.789 1.00 97.62 213 LEU A C 1
ATOM 1705 O O . LEU A 1 213 ? -4.007 -2.121 8.411 1.00 97.62 213 LEU A O 1
ATOM 1709 N N . ILE A 1 214 ? -1.878 -1.617 7.949 1.00 96.62 214 ILE A N 1
ATOM 1710 C CA . ILE A 1 214 ? -1.322 -2.621 8.856 1.00 96.62 214 ILE A CA 1
ATOM 1711 C C . ILE A 1 214 ? -0.550 -1.954 9.979 1.00 96.62 214 ILE A C 1
ATOM 1713 O O . ILE A 1 214 ? 0.111 -0.937 9.788 1.00 96.62 214 ILE A O 1
ATOM 1717 N N . GLY A 1 215 ? -0.591 -2.527 11.175 1.00 93.62 215 GLY A N 1
ATOM 1718 C CA . GLY A 1 215 ? 0.167 -1.964 12.283 1.00 93.62 215 GLY A CA 1
ATOM 1719 C C . GLY A 1 215 ? -0.059 -2.674 13.600 1.00 93.62 215 GLY A C 1
ATOM 1720 O O . GLY A 1 215 ? -0.877 -3.583 13.721 1.00 93.62 215 GLY A O 1
ATOM 1721 N N . ASN A 1 216 ? 0.713 -2.257 14.598 1.00 90.88 216 ASN A N 1
ATOM 1722 C CA . ASN A 1 216 ? 0.459 -2.629 15.984 1.00 90.88 216 ASN A CA 1
ATOM 1723 C C . ASN A 1 216 ? -0.468 -1.581 16.612 1.00 90.88 216 ASN A C 1
ATOM 1725 O O . ASN A 1 216 ? -0.339 -0.394 16.307 1.00 90.88 216 ASN A O 1
ATOM 1729 N N . VAL A 1 217 ? -1.331 -1.996 17.538 1.00 84.69 217 VAL A N 1
ATOM 1730 C CA . VAL A 1 217 ? -2.169 -1.069 18.312 1.00 84.69 217 VAL A CA 1
ATOM 1731 C C . VAL A 1 217 ? -1.273 -0.106 19.098 1.00 84.69 217 VAL A C 1
ATOM 1733 O O . VAL A 1 217 ? -0.398 -0.545 19.849 1.00 84.69 217 VAL A O 1
ATOM 1736 N N . LYS A 1 218 ? -1.481 1.208 18.947 1.00 84.12 218 LYS A N 1
ATOM 1737 C CA . LYS A 1 218 ? -0.715 2.237 19.667 1.00 84.12 218 LYS A CA 1
ATOM 1738 C C . LYS A 1 218 ? -1.634 3.310 20.242 1.00 84.12 218 LYS A C 1
ATOM 1740 O O . LYS A 1 218 ? -1.887 4.332 19.614 1.00 84.12 218 LYS A O 1
ATOM 1745 N N . GLY A 1 219 ? -2.054 3.101 21.488 1.00 82.12 219 GLY A N 1
ATOM 1746 C CA . GLY A 1 219 ? -2.920 4.034 22.208 1.00 82.12 219 GLY A CA 1
ATOM 1747 C C . GLY A 1 219 ? -4.351 4.072 21.659 1.00 82.12 219 GLY A C 1
ATOM 1748 O O . GLY A 1 219 ? -4.615 3.696 20.524 1.00 82.12 219 GLY A O 1
ATOM 1749 N N . ARG A 1 220 ? -5.290 4.534 22.490 1.00 82.06 220 ARG A N 1
ATOM 1750 C CA . ARG A 1 220 ? -6.728 4.554 22.161 1.00 82.06 220 ARG A CA 1
ATOM 1751 C C . ARG A 1 220 ? -7.208 5.836 21.477 1.00 82.06 220 ARG A C 1
ATOM 1753 O O . ARG A 1 220 ? -8.361 5.916 21.098 1.00 82.06 220 ARG A O 1
ATOM 1760 N N . LYS A 1 221 ? -6.342 6.848 21.363 1.00 85.75 221 LYS A N 1
ATOM 1761 C CA . LYS A 1 221 ? -6.633 8.126 20.686 1.00 85.75 221 LYS A CA 1
ATOM 1762 C C . LYS A 1 221 ? -6.066 8.184 19.262 1.00 85.75 221 LYS A C 1
ATOM 1764 O O . LYS A 1 221 ? -6.066 9.240 18.649 1.00 85.75 221 LYS A O 1
ATOM 1769 N N . ASN A 1 222 ? -5.494 7.086 18.774 1.00 91.94 222 ASN A N 1
ATOM 1770 C CA . ASN A 1 222 ? -4.849 7.045 17.470 1.00 91.94 222 ASN A CA 1
ATOM 1771 C C . ASN A 1 222 ? -5.893 6.910 16.354 1.00 91.94 222 ASN A C 1
ATOM 1773 O O . ASN A 1 222 ? -6.813 6.106 16.479 1.00 91.94 222 ASN A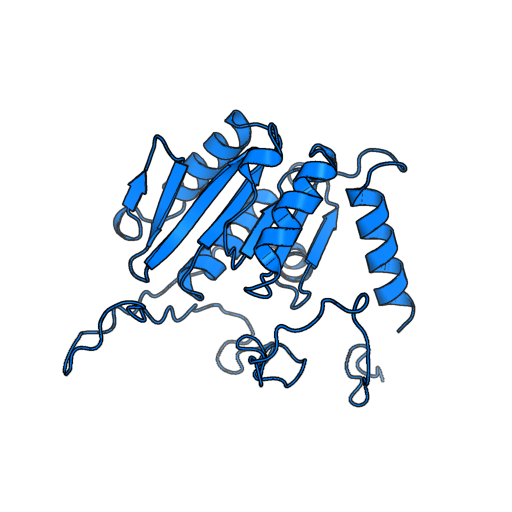 O 1
ATOM 1777 N N . TRP A 1 223 ? -5.726 7.654 15.259 1.00 93.56 223 TRP A N 1
ATOM 1778 C CA . TRP A 1 223 ? -6.673 7.666 14.141 1.00 93.56 223 TRP A CA 1
ATOM 1779 C C . TRP A 1 223 ? -6.895 6.272 13.540 1.00 93.56 223 TRP A C 1
ATOM 1781 O O . TRP A 1 223 ? -8.035 5.881 13.313 1.00 93.56 223 TRP A O 1
ATOM 1791 N N . ALA A 1 224 ? -5.833 5.477 13.362 1.00 91.69 224 ALA A N 1
ATOM 1792 C CA . ALA A 1 224 ? -5.939 4.149 12.763 1.00 91.69 224 ALA A CA 1
ATOM 1793 C C . ALA A 1 224 ? -6.626 3.163 13.718 1.00 91.69 224 ALA A C 1
ATOM 1795 O O . ALA A 1 224 ? -7.387 2.307 13.274 1.00 91.69 22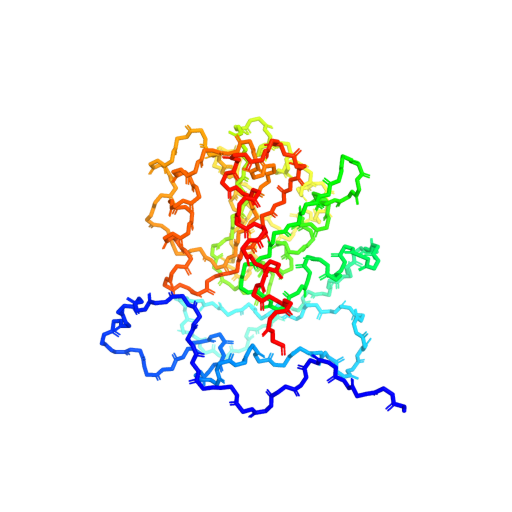4 ALA A O 1
ATOM 1796 N N . TYR A 1 225 ? -6.422 3.328 15.031 1.00 91.12 225 TYR A N 1
ATOM 1797 C CA . TYR A 1 225 ? -7.172 2.585 16.046 1.00 91.12 225 TYR A CA 1
ATOM 1798 C C . TYR A 1 225 ? -8.663 2.944 16.015 1.00 91.12 225 TYR A C 1
ATOM 1800 O O . TYR A 1 225 ? -9.516 2.058 15.990 1.00 91.12 225 TYR A O 1
ATOM 1808 N N . ASN A 1 226 ? -8.988 4.239 15.976 1.00 91.50 226 ASN A N 1
ATOM 1809 C CA . ASN A 1 226 ? -10.371 4.711 15.905 1.00 91.50 226 ASN A CA 1
ATOM 1810 C C . ASN A 1 226 ? -11.063 4.204 14.633 1.00 91.50 226 ASN A C 1
ATOM 1812 O O . ASN A 1 226 ? -12.194 3.728 14.698 1.00 91.50 226 ASN A O 1
ATOM 1816 N N . LEU A 1 227 ? -10.354 4.231 13.500 1.00 90.81 227 LEU A N 1
ATOM 1817 C CA . LEU A 1 227 ? -10.828 3.700 12.226 1.00 90.81 227 LEU A CA 1
ATOM 1818 C C . LEU A 1 227 ? -11.096 2.189 12.301 1.00 90.81 227 LEU A C 1
ATOM 1820 O O . LEU A 1 227 ? -12.137 1.736 11.833 1.00 90.81 227 LEU A O 1
ATOM 1824 N N . ALA A 1 228 ? -10.211 1.417 12.941 1.00 91.06 228 ALA A N 1
ATOM 1825 C CA . ALA A 1 228 ? -10.421 -0.015 13.155 1.00 91.06 228 ALA A CA 1
ATOM 1826 C C . ALA A 1 228 ? -11.667 -0.295 14.009 1.00 91.06 228 ALA A C 1
ATOM 1828 O O . ALA A 1 228 ? -12.476 -1.154 13.666 1.00 91.06 228 ALA A O 1
ATOM 1829 N N . ARG A 1 229 ? -11.856 0.445 15.111 1.00 93.12 229 ARG A N 1
ATOM 1830 C CA . ARG A 1 229 ? -13.040 0.291 15.976 1.00 93.12 229 ARG A CA 1
ATOM 1831 C C . ARG A 1 229 ? -14.336 0.660 15.253 1.00 93.12 229 ARG A C 1
ATOM 1833 O O . ARG A 1 229 ? -15.336 -0.031 15.434 1.00 93.12 229 ARG A O 1
ATOM 1840 N N . LYS A 1 230 ? -14.304 1.710 14.427 1.00 88.12 230 LYS A N 1
ATOM 1841 C CA . LYS A 1 230 ? -15.427 2.111 13.575 1.00 88.12 230 LYS A CA 1
ATOM 1842 C C . LYS A 1 230 ? -15.803 0.982 12.602 1.00 88.12 230 LYS A C 1
ATOM 1844 O O . LYS A 1 230 ? -16.931 0.495 12.660 1.00 88.12 230 LYS A O 1
ATOM 1849 N N . ALA A 1 231 ? -14.829 0.458 11.855 1.00 86.38 231 ALA A N 1
ATOM 1850 C CA . ALA A 1 231 ? -15.041 -0.662 10.934 1.00 86.38 231 ALA A CA 1
ATOM 1851 C C . ALA A 1 231 ? -15.581 -1.927 11.637 1.00 86.38 231 ALA A C 1
ATOM 1853 O O . ALA A 1 231 ? -16.470 -2.606 11.121 1.00 86.38 231 ALA A O 1
ATOM 1854 N N . GLU A 1 232 ? -15.095 -2.241 12.844 1.00 85.31 232 GLU A N 1
ATOM 1855 C CA . GLU A 1 232 ? -15.627 -3.361 13.631 1.00 85.31 232 GLU A CA 1
ATOM 1856 C C . GLU A 1 232 ? -17.090 -3.164 14.042 1.00 85.31 232 GLU A C 1
ATOM 1858 O O . GLU A 1 232 ? -17.844 -4.137 14.072 1.00 85.31 232 GLU A O 1
ATOM 1863 N N . SER A 1 233 ? -17.487 -1.939 14.402 1.00 80.19 233 SER A N 1
ATOM 1864 C CA . SER A 1 233 ? -18.861 -1.652 14.829 1.00 80.19 233 SER A CA 1
ATOM 1865 C C . SER A 1 233 ? -19.862 -1.826 13.688 1.00 80.19 233 SER A C 1
ATOM 1867 O O . SER A 1 233 ? -20.938 -2.382 13.892 1.00 80.19 233 SER A O 1
ATOM 1869 N N . GLU A 1 234 ? -19.467 -1.454 12.475 1.00 72.38 234 GLU A N 1
ATOM 1870 C CA . GLU A 1 234 ? -20.278 -1.595 11.263 1.00 72.38 234 GLU A CA 1
ATOM 1871 C C . GLU A 1 234 ? -20.377 -3.053 10.823 1.00 72.38 234 GLU A C 1
ATOM 1873 O O . GLU A 1 234 ? -21.443 -3.503 10.423 1.00 72.38 234 GLU A O 1
ATOM 1878 N N . THR A 1 235 ? -19.298 -3.823 10.989 1.00 64.19 235 THR A N 1
ATOM 1879 C CA . THR A 1 235 ? -19.289 -5.260 10.667 1.00 64.19 235 THR A CA 1
ATOM 1880 C C . THR A 1 235 ? -20.141 -6.084 11.643 1.00 64.19 235 THR A C 1
ATOM 1882 O O . THR A 1 235 ? -20.646 -7.135 11.274 1.00 64.19 235 THR A O 1
ATOM 1885 N N . LYS A 1 236 ? -20.295 -5.635 12.898 1.00 46.09 236 LYS A N 1
ATOM 1886 C CA . LYS A 1 236 ? -21.089 -6.328 13.937 1.00 46.09 236 LYS A CA 1
ATOM 1887 C C . LYS A 1 236 ? -22.563 -5.919 13.981 1.00 46.09 236 LYS A C 1
ATOM 1889 O O . LYS A 1 236 ? -23.336 -6.577 14.670 1.00 46.09 236 LYS A O 1
ATOM 1894 N N . SER A 1 237 ? -22.925 -4.818 13.326 1.00 35.50 237 SER A N 1
ATOM 1895 C CA . SER A 1 237 ? -24.287 -4.264 13.344 1.00 35.50 237 SER A CA 1
ATOM 1896 C C . SER A 1 237 ? -25.120 -4.664 12.116 1.00 35.50 237 SER A C 1
ATOM 1898 O O . SER A 1 237 ? -26.245 -4.188 11.974 1.00 35.50 237 SER A O 1
ATOM 1900 N N . GLY A 1 238 ? -24.578 -5.520 11.243 1.00 31.44 238 GLY A N 1
ATOM 1901 C CA . GLY A 1 238 ? -25.257 -6.130 10.090 1.00 31.44 238 GLY A CA 1
ATOM 1902 C C . GLY A 1 238 ? -25.447 -7.630 10.271 1.00 31.44 238 GLY A C 1
ATOM 1903 O O . GLY A 1 238 ? -26.411 -8.165 9.668 1.00 31.44 238 GLY A O 1
#

Secondary structure (DSSP, 8-state):
----TT--S-----SSS---PPTT--S-TTTTTSSS-S-S--TTTTT----------TT----S----------PPP--HHHHHHHS-S-SEEEEE--TTSSHHHHHHHHHHHHHHHS-SEEEEEESSHHHHHHHHHHHHHHS-GGGEEEETTTTEEEETTS-EEEEEESSSGGGG-S--EEEEEETTGGGS-HHHHHHHHHTTTTTT-EEEEEE----TT-HHHHHHHHHHHHHH--

Sequence (238 aa):
MESDLWAREDWTGSLWEEDDVPEGFETCVVCDGTGRLLAAQCPMCRGWGVARATVDDFWQASDEDESKNVVTYHRPWLYPKQLDAIFTPARYAIVEASTKTGKTAGCMVWLLERALTIPGVHWWVSPVYAQSKMVYRRMKRAVPRDLYMANETELTLTFANGSMIFFKTAEKPDNLFGEDVCSVVLDEATRIREEAWYAVRSTLTHTRGLARLIGNVKGRKNWAYNLARKAESETKSG

Nearest PDB structures (foldseek):
  4znj-assembly1_A  TM=8.088E-01  e=7.286E-09  Oshimavirus P7426
  5oe8-assembly2_B  TM=7.995E-01  e=1.466E-06  Deep-sea thermophilic phage D6E
  5oeb-assembly6_F  TM=7.917E-01  e=3.869E-06  Deep-sea thermophilic phage D6E
  5oee-assembly6_F  TM=7.736E-01  e=3.972E-05  Deep-sea thermophilic phage D6E
  2qq0-assembly1_A-2  TM=3.655E-01  e=2.915E-02  Thermotoga maritima

Mean predicted aligned error: 12.68 Å

InterPro domains:
  IPR027417 P-loop containing nucleoside triphosphate hydrolase [G3DSA:3.40.50.300] (46-237)
  IPR027417 P-loop containing nucleoside triphosphate hydrolase [SSF52540] (85-208)
  IPR036410 Heat shock protein DnaJ, cysteine-rich domain superfamily [SSF57938] (26-51)

Solvent-accessible surface area (backbone atoms only — not comparable to full-atom values): 14343 Å² total; per-residue (Å²): 132,89,75,74,92,82,77,74,95,77,83,86,84,80,96,77,77,87,75,79,73,67,92,87,69,92,54,42,93,74,30,70,58,65,85,45,68,73,70,96,72,58,88,88,49,81,76,64,61,64,60,75,32,67,64,62,69,90,85,64,94,76,82,87,86,78,82,76,75,76,59,89,47,79,72,74,93,68,59,68,71,50,45,61,58,69,69,47,88,56,53,67,34,68,42,78,45,66,86,93,72,48,64,70,60,52,49,51,52,52,50,49,54,45,38,53,52,42,64,42,36,28,40,37,34,18,48,39,60,73,55,13,52,50,50,51,58,48,49,60,71,73,44,65,68,91,59,44,52,76,39,85,86,74,36,33,40,36,35,88,38,68,8,32,42,35,37,40,44,37,76,50,33,81,80,45,55,93,49,69,28,46,34,37,37,33,41,46,35,52,70,39,52,67,63,28,52,55,24,50,51,60,17,21,57,88,59,65,24,37,39,39,38,30,25,49,88,54,66,87,86,28,66,53,50,49,50,41,53,51,56,52,52,59,67,72,74,111

Foldseek 3Di:
DDDDPPDDPDDDDDDDDDPPDPPPDPAAPQCRNPPDRPDDDDPVPRPQDFQFQFLDDPPDDDDDDDDGPGDGDGQDDDDVVLCCQQVDPDQEGEAADDPPNCNLVSVLSVQVSQQRHDAFEEEEEEQDPVVLLVSLVVSCVVDPVVQFDADPVQSWTAGSSNGIYTRYYLPDLVVLADAQHQEYEYPQQLSHDVSNVVSVVNSCVVNSHGYYYYHHDDDCPGPSNVVNVVVVVVVVVD

Organism: NCBI:txid412755